Protein AF-A0A523T511-F1 (afdb_monomer)

Secondary structure (DSSP, 8-state):
-HHHHHHHHHHHHHHHHHTT------PPPTT--S-S-------SGGGG---HHHHHHHHHHHHHHHHHHHHHHHTTTT--SSHHHHHHHHHHHHHHHHHHHHHHGGGT--HHHHHHHHHHHHHHHHHHHHHHHHHHHHHTHHHHHHHTT-TTS-HHHHHHHHHHHHHHHS----HHHHHHHHHHHHHGGGHHHHHHHH-

Radius of gyration: 22.66 Å; Cα contacts (8 Å, |Δi|>4): 97; chains: 1; bounding box: 42×53×60 Å

Structure (mmCIF, N/CA/C/O backbone):
data_AF-A0A523T511-F1
#
_entry.id   AF-A0A523T511-F1
#
loop_
_atom_site.group_PDB
_atom_site.id
_atom_site.type_symbol
_atom_site.label_atom_id
_atom_site.label_alt_id
_atom_site.label_comp_id
_atom_site.label_asym_id
_atom_site.label_entity_id
_atom_site.label_seq_id
_atom_site.pdbx_PDB_ins_code
_atom_site.Cartn_x
_atom_site.Cartn_y
_atom_site.Cartn_z
_atom_site.occupancy
_atom_site.B_iso_or_equiv
_atom_site.auth_seq_id
_atom_site.auth_comp_id
_atom_site.auth_asym_id
_atom_site.auth_atom_id
_atom_site.pdbx_PDB_model_num
ATOM 1 N N . MET A 1 1 ? -19.941 5.745 -5.583 1.00 46.34 1 MET A N 1
ATOM 2 C CA . MET A 1 1 ? -18.571 5.492 -6.094 1.00 46.34 1 MET A CA 1
ATOM 3 C C . MET A 1 1 ? -17.868 6.738 -6.648 1.00 46.34 1 MET A C 1
ATOM 5 O O . MET A 1 1 ? -16.856 7.113 -6.078 1.00 46.34 1 MET A O 1
ATOM 9 N N . ARG A 1 2 ? -18.398 7.460 -7.655 1.00 35.03 2 ARG A N 1
ATOM 10 C CA . ARG A 1 2 ? -17.736 8.671 -8.217 1.00 35.03 2 ARG A CA 1
ATOM 11 C C . ARG A 1 2 ? -17.427 9.799 -7.210 1.00 35.03 2 ARG A C 1
ATOM 13 O O . ARG A 1 2 ? -16.463 10.526 -7.399 1.00 35.03 2 ARG A O 1
ATOM 20 N N . LYS A 1 3 ? -18.216 9.936 -6.137 1.00 39.84 3 LYS A N 1
ATOM 21 C CA . LYS A 1 3 ? -18.056 11.004 -5.130 1.00 39.84 3 LYS A CA 1
ATOM 22 C C . LYS A 1 3 ? -16.957 10.718 -4.089 1.00 39.84 3 LYS A C 1
ATOM 24 O O . LYS A 1 3 ? -16.260 11.638 -3.688 1.00 39.84 3 LYS A O 1
ATOM 29 N N . VAL A 1 4 ? -16.739 9.447 -3.735 1.00 46.84 4 VAL A N 1
ATOM 30 C CA . VAL A 1 4 ? -15.656 9.007 -2.825 1.00 46.84 4 VAL A CA 1
ATOM 31 C C . VAL A 1 4 ? -14.295 9.096 -3.523 1.00 46.84 4 VAL A C 1
ATOM 33 O O . VAL A 1 4 ? -13.325 9.566 -2.935 1.00 46.84 4 VAL A O 1
ATOM 36 N N . ALA A 1 5 ? -14.253 8.754 -4.816 1.00 46.50 5 ALA A N 1
ATOM 37 C CA . ALA A 1 5 ? -13.070 8.941 -5.653 1.00 46.50 5 ALA A CA 1
ATOM 38 C C . ALA A 1 5 ? -12.662 10.422 -5.756 1.00 46.50 5 ALA A C 1
ATOM 40 O O . ALA A 1 5 ? -11.480 10.734 -5.692 1.00 46.50 5 ALA A O 1
ATOM 41 N N . LEU A 1 6 ? -13.625 11.349 -5.839 1.00 38.66 6 LEU A N 1
ATOM 42 C CA . LEU A 1 6 ? -13.331 12.783 -5.932 1.00 38.66 6 LEU A CA 1
ATOM 43 C C . LEU A 1 6 ? -12.693 13.341 -4.649 1.00 38.66 6 LEU A C 1
ATOM 45 O O . LEU A 1 6 ? -11.789 14.165 -4.728 1.00 38.66 6 LEU A O 1
ATOM 49 N N . ILE A 1 7 ? -13.122 12.873 -3.473 1.00 51.41 7 ILE A N 1
ATOM 50 C CA . ILE A 1 7 ? -12.566 13.304 -2.179 1.00 51.41 7 ILE A CA 1
ATOM 51 C C . ILE A 1 7 ? -11.154 12.735 -1.971 1.00 51.41 7 ILE A C 1
ATOM 53 O O . ILE A 1 7 ? -10.272 13.456 -1.504 1.00 51.41 7 ILE A O 1
ATOM 57 N N . LEU A 1 8 ? -10.910 11.486 -2.382 1.00 50.28 8 LEU A N 1
ATOM 58 C CA . LEU A 1 8 ? -9.571 10.880 -2.369 1.00 50.28 8 LEU A CA 1
ATOM 59 C C . LEU A 1 8 ? -8.608 11.583 -3.339 1.00 50.28 8 LEU A C 1
ATOM 61 O O . LEU A 1 8 ? -7.460 11.835 -2.980 1.00 50.28 8 LEU A O 1
ATOM 65 N N . VAL A 1 9 ? -9.086 11.977 -4.522 1.00 51.28 9 VAL A N 1
ATOM 66 C CA . VAL A 1 9 ? -8.304 12.753 -5.500 1.00 51.28 9 VAL A CA 1
ATOM 67 C C . VAL A 1 9 ? -8.009 14.168 -4.986 1.00 51.28 9 VAL A C 1
ATOM 69 O O . VAL A 1 9 ? -6.885 14.644 -5.123 1.00 51.28 9 VAL A O 1
ATOM 72 N N . ILE A 1 10 ? -8.963 14.830 -4.323 1.00 51.19 10 ILE A N 1
ATOM 73 C CA . ILE A 1 10 ? -8.741 16.156 -3.718 1.00 51.19 10 ILE A CA 1
ATOM 74 C C . ILE A 1 10 ? -7.728 16.078 -2.562 1.00 51.19 10 ILE A C 1
ATOM 76 O O . ILE A 1 10 ? -6.865 16.948 -2.458 1.00 51.19 10 ILE A O 1
ATOM 80 N N . LEU A 1 11 ? -7.762 15.023 -1.739 1.00 50.75 11 LEU A N 1
ATOM 81 C CA . LEU A 1 11 ? -6.768 14.790 -0.680 1.00 50.75 11 LEU A CA 1
ATOM 82 C C . LEU A 1 11 ? -5.354 14.528 -1.229 1.00 50.75 11 LEU A C 1
ATOM 84 O O . LEU A 1 11 ? -4.383 14.934 -0.594 1.00 50.75 11 LEU A O 1
ATOM 88 N N . PHE A 1 12 ? -5.236 13.922 -2.414 1.00 53.38 12 PHE A N 1
ATOM 89 C CA . PHE A 1 12 ? -3.954 13.698 -3.095 1.00 53.38 12 PHE A CA 1
ATOM 90 C C . PHE A 1 12 ? -3.419 14.929 -3.847 1.00 53.38 12 PHE A C 1
ATOM 92 O O . PHE A 1 12 ? -2.207 15.076 -3.989 1.00 53.38 12 PHE A O 1
ATOM 99 N N . LEU A 1 13 ? -4.287 15.838 -4.308 1.00 45.31 13 LEU A N 1
ATOM 100 C CA . LEU A 1 13 ? -3.877 17.015 -5.089 1.00 45.31 13 LEU A CA 1
ATOM 101 C C . LEU A 1 13 ? -3.468 18.228 -4.235 1.00 45.31 13 LEU A C 1
ATOM 103 O O . LEU A 1 13 ? -2.663 19.042 -4.683 1.00 45.31 13 LEU A O 1
ATOM 107 N N . ILE A 1 14 ? -3.963 18.356 -3.000 1.00 51.06 14 ILE A N 1
ATOM 108 C CA . ILE A 1 14 ? -3.591 19.459 -2.092 1.00 51.06 14 ILE A CA 1
ATOM 109 C C . ILE A 1 14 ? -2.071 19.532 -1.800 1.00 51.06 14 ILE A C 1
ATOM 111 O O . ILE A 1 14 ? -1.538 20.645 -1.820 1.00 51.06 14 ILE A O 1
ATOM 115 N N . PRO A 1 15 ? -1.325 18.422 -1.602 1.00 50.69 15 PRO A N 1
ATOM 116 C CA . PRO A 1 15 ? 0.129 18.509 -1.455 1.00 50.69 15 PRO A CA 1
ATOM 117 C C . PRO A 1 15 ? 0.858 18.944 -2.738 1.00 50.69 15 PRO A C 1
ATOM 119 O O . PRO A 1 15 ? 1.886 19.607 -2.638 1.00 50.69 15 PRO A O 1
ATOM 122 N N . LEU A 1 16 ? 0.325 18.662 -3.933 1.00 45.88 16 LEU A N 1
ATOM 123 C CA . LEU A 1 16 ? 0.944 19.076 -5.203 1.00 45.88 16 LEU A CA 1
ATOM 124 C C . LEU A 1 16 ? 0.791 20.580 -5.479 1.00 45.88 16 LEU A C 1
ATOM 126 O O . LEU A 1 16 ? 1.690 21.195 -6.048 1.00 45.88 16 LEU A O 1
ATOM 130 N N . VAL A 1 17 ? -0.304 21.198 -5.025 1.00 47.28 17 VAL A N 1
ATOM 131 C CA . VAL A 1 17 ? -0.525 22.647 -5.195 1.00 47.28 17 VAL A CA 1
ATOM 132 C C . VAL A 1 17 ? 0.281 23.471 -4.178 1.00 47.28 17 VAL A C 1
ATOM 134 O O . VAL A 1 17 ? 0.700 24.585 -4.484 1.00 47.28 17 VAL A O 1
ATOM 137 N N . LEU A 1 18 ? 0.578 22.923 -2.992 1.00 47.06 18 LEU A N 1
ATOM 138 C CA . LEU A 1 18 ? 1.338 23.629 -1.948 1.00 47.06 18 LEU A CA 1
ATOM 139 C C . LEU A 1 18 ? 2.864 23.597 -2.139 1.00 47.06 18 LEU A C 1
ATOM 141 O O . LEU A 1 18 ? 3.554 24.449 -1.581 1.00 47.06 18 LEU A O 1
ATOM 145 N N . VAL A 1 19 ? 3.405 22.683 -2.952 1.00 46.12 19 VAL A N 1
ATOM 146 C CA . VAL A 1 19 ? 4.850 22.657 -3.261 1.00 46.12 19 VAL A CA 1
ATOM 147 C C . VAL A 1 19 ? 5.266 23.830 -4.163 1.00 46.12 19 VAL A C 1
ATOM 149 O O . VAL A 1 19 ? 6.420 24.251 -4.106 1.00 46.12 19 VAL A O 1
ATOM 152 N N . ASN A 1 20 ? 4.336 24.438 -4.912 1.00 37.88 20 ASN A N 1
ATOM 153 C CA . ASN A 1 20 ? 4.651 25.522 -5.852 1.00 37.88 20 ASN A CA 1
ATOM 154 C C . ASN A 1 20 ? 4.313 26.943 -5.354 1.00 37.88 20 ASN A C 1
ATOM 156 O O . ASN A 1 20 ? 4.457 27.912 -6.096 1.00 37.88 20 ASN A O 1
ATOM 160 N N . CYS A 1 21 ? 3.915 27.101 -4.087 1.00 43.53 21 CYS A N 1
ATOM 161 C CA . CYS A 1 21 ? 3.726 28.408 -3.448 1.00 43.53 21 CYS A CA 1
ATOM 162 C C . CYS A 1 21 ? 4.842 28.703 -2.434 1.00 43.53 21 CYS A C 1
ATOM 164 O O . CYS A 1 21 ? 4.584 28.972 -1.264 1.00 43.53 21 CYS A O 1
ATOM 166 N N . ARG A 1 22 ? 6.108 28.680 -2.869 1.00 43.38 22 ARG A N 1
ATOM 167 C CA . ARG A 1 22 ? 7.216 29.286 -2.109 1.00 43.38 22 ARG A CA 1
ATOM 168 C C . ARG A 1 22 ? 7.403 30.743 -2.535 1.00 43.38 22 ARG A C 1
ATOM 170 O O . ARG A 1 22 ? 8.323 31.092 -3.265 1.00 43.38 22 ARG A O 1
ATOM 177 N N . GLY A 1 23 ? 6.500 31.591 -2.050 1.00 37.47 23 GLY A N 1
ATOM 178 C CA . GLY A 1 23 ? 6.663 33.042 -2.001 1.00 37.47 23 GLY A CA 1
ATOM 179 C C . GLY A 1 23 ? 6.864 33.479 -0.550 1.00 37.47 23 GLY A C 1
ATOM 180 O O . GLY A 1 23 ? 6.025 33.192 0.292 1.00 37.47 23 GLY A O 1
ATOM 181 N N . LYS A 1 24 ? 8.011 34.114 -0.290 1.00 41.72 24 LYS A N 1
ATOM 182 C CA . LYS A 1 24 ? 8.501 34.725 0.961 1.00 41.72 24 LYS A CA 1
ATOM 183 C C . LYS A 1 24 ? 7.419 35.289 1.903 1.00 41.72 24 LYS A C 1
ATOM 185 O O . LYS A 1 24 ? 6.544 36.012 1.441 1.00 41.72 24 LYS A O 1
ATOM 190 N N . GLY A 1 25 ? 7.608 35.119 3.217 1.00 34.19 25 GLY A N 1
ATOM 191 C CA . GLY A 1 25 ? 7.010 36.012 4.218 1.00 34.19 25 GLY A CA 1
ATOM 192 C C . GLY A 1 25 ? 6.801 35.417 5.612 1.00 34.19 25 GLY A C 1
ATOM 193 O O . GLY A 1 25 ? 5.806 34.745 5.840 1.00 34.19 25 GLY A O 1
ATOM 194 N N . ASP A 1 26 ? 7.721 35.773 6.509 1.00 32.28 26 ASP A N 1
ATOM 195 C CA . ASP A 1 26 ? 7.600 35.941 7.964 1.00 32.28 26 ASP A CA 1
ATOM 196 C C . ASP A 1 26 ? 7.535 34.743 8.936 1.00 32.28 26 ASP A C 1
ATOM 198 O O . ASP A 1 26 ? 6.864 33.730 8.759 1.00 32.28 26 ASP A O 1
ATOM 202 N N . SER A 1 27 ? 8.332 34.928 9.993 1.00 34.69 27 SER A N 1
ATOM 203 C CA . SER A 1 27 ? 8.750 34.021 11.063 1.00 34.69 27 SER A CA 1
ATOM 204 C C . SER A 1 27 ? 7.610 33.368 11.864 1.00 34.69 27 SER A C 1
ATOM 206 O O . SER A 1 27 ? 6.527 33.942 11.988 1.00 34.69 27 SER A O 1
ATOM 208 N N . PRO A 1 28 ? 7.851 32.196 12.490 1.00 32.91 28 PRO A N 1
ATOM 209 C CA . PRO A 1 28 ? 6.808 31.449 13.174 1.00 32.91 28 PRO A CA 1
ATOM 210 C C . PRO A 1 28 ? 6.454 32.069 14.532 1.00 32.91 28 PRO A C 1
ATOM 212 O O . PRO A 1 28 ? 7.320 32.416 15.335 1.00 32.91 28 PRO A O 1
ATOM 215 N N . ILE A 1 29 ? 5.150 32.162 14.797 1.00 36.03 29 ILE A N 1
ATOM 216 C CA . ILE A 1 29 ? 4.580 32.468 16.112 1.00 36.03 29 ILE A CA 1
ATOM 217 C C . ILE A 1 29 ? 4.983 31.335 17.078 1.00 36.03 29 ILE A C 1
ATOM 219 O O . ILE A 1 29 ? 4.645 30.178 16.810 1.00 36.03 29 ILE A O 1
ATOM 223 N N . PRO A 1 30 ? 5.660 31.615 18.207 1.00 30.55 30 PRO A N 1
ATOM 224 C CA . PRO A 1 30 ? 6.019 30.579 19.163 1.00 30.55 30 PRO A CA 1
ATOM 225 C C . PRO A 1 30 ? 4.761 30.100 19.897 1.00 30.55 30 PRO A C 1
ATOM 227 O O . PRO A 1 30 ? 4.076 30.893 20.543 1.00 30.55 30 PRO A O 1
ATOM 230 N N . GLY A 1 31 ? 4.458 28.801 19.808 1.00 35.56 31 GLY A N 1
ATOM 231 C CA . GLY A 1 31 ? 3.435 28.155 20.644 1.00 35.56 31 GLY A CA 1
ATOM 232 C C . GLY A 1 31 ? 2.350 27.345 19.928 1.00 35.56 31 GLY A C 1
ATOM 233 O O . GLY A 1 31 ? 1.457 26.834 20.601 1.00 35.56 31 GLY A O 1
ATOM 234 N N . VAL A 1 32 ? 2.409 27.172 18.603 1.00 34.25 32 VAL A N 1
ATOM 235 C CA . VAL A 1 32 ? 1.467 26.307 17.860 1.00 34.25 32 VAL A CA 1
ATOM 236 C C . VAL A 1 32 ? 2.224 25.233 17.081 1.00 34.25 32 VAL A C 1
ATOM 238 O O . VAL A 1 32 ? 2.086 25.087 15.875 1.00 34.25 32 VAL A O 1
ATOM 241 N N . GLU A 1 33 ? 3.028 24.444 17.784 1.00 33.50 33 GLU A N 1
ATOM 242 C CA . GLU A 1 33 ? 3.596 23.213 17.237 1.00 33.50 33 GLU A CA 1
ATOM 243 C C . GLU A 1 33 ? 3.054 22.020 18.013 1.00 33.50 33 GLU A C 1
ATOM 245 O O . GLU A 1 33 ? 3.659 21.518 18.956 1.00 33.50 33 GLU A O 1
ATOM 250 N N . LYS A 1 34 ? 1.859 21.575 17.620 1.00 45.00 34 LYS A N 1
ATOM 251 C CA . LYS A 1 34 ? 1.578 20.145 17.465 1.00 45.00 34 LYS A CA 1
ATOM 252 C C . LYS A 1 34 ? 0.223 19.930 16.805 1.00 45.00 34 LYS A C 1
ATOM 254 O O . LYS A 1 34 ? -0.797 20.418 17.285 1.00 45.00 34 LYS A O 1
ATOM 259 N N . LYS A 1 35 ? 0.254 19.052 15.799 1.00 47.47 35 LYS A N 1
ATOM 260 C CA . LYS A 1 35 ? -0.868 18.361 15.149 1.00 47.47 35 LYS A CA 1
ATOM 261 C C . LYS A 1 35 ? -1.642 19.188 14.129 1.00 47.47 35 LYS A C 1
ATOM 263 O O . LYS A 1 35 ? -2.574 19.903 14.470 1.00 47.47 35 LYS A O 1
ATOM 268 N N . ILE A 1 36 ? -1.320 18.963 12.860 1.00 32.03 36 ILE A N 1
ATOM 269 C CA . ILE A 1 36 ? -2.137 18.213 11.887 1.00 32.03 36 ILE A CA 1
ATOM 270 C C . ILE A 1 36 ? -1.267 18.146 10.627 1.00 32.03 36 ILE A C 1
ATOM 272 O O . ILE A 1 36 ? -1.001 19.170 10.011 1.00 32.03 36 ILE A O 1
ATOM 276 N N . GLY A 1 37 ? -0.776 16.954 10.293 1.00 33.09 37 GLY A N 1
ATOM 277 C CA . GLY A 1 37 ? 0.176 16.757 9.196 1.00 33.09 37 GLY A CA 1
ATOM 278 C C . GLY A 1 37 ? 1.484 16.097 9.620 1.00 33.09 37 GLY A C 1
ATOM 279 O O . GLY A 1 37 ? 2.513 16.373 9.018 1.00 33.09 37 GLY A O 1
ATOM 280 N N . GLU A 1 38 ? 1.463 15.237 10.642 1.00 31.94 38 GLU A N 1
ATOM 281 C CA . GLU A 1 38 ? 2.516 14.229 10.759 1.00 31.94 38 GLU A CA 1
ATOM 282 C C . GLU A 1 38 ? 2.385 13.371 9.496 1.00 31.94 38 GLU A C 1
ATOM 284 O O . GLU A 1 38 ? 1.397 12.648 9.323 1.00 31.94 38 GLU A O 1
ATOM 289 N N . LYS A 1 39 ? 3.316 13.552 8.550 1.00 36.88 39 LYS A N 1
ATOM 290 C CA . LYS A 1 39 ? 3.578 12.536 7.534 1.00 36.88 39 LYS A CA 1
ATOM 291 C C . LYS A 1 39 ? 3.699 11.219 8.295 1.00 36.88 39 LYS A C 1
ATOM 293 O O . LYS A 1 39 ? 4.309 11.185 9.360 1.00 36.88 39 LYS A O 1
ATOM 298 N N . LEU A 1 40 ? 3.075 10.161 7.790 1.00 41.38 40 LEU A N 1
ATOM 299 C CA . LEU A 1 40 ? 3.451 8.822 8.220 1.00 41.38 40 LEU A CA 1
ATOM 300 C C . LEU A 1 40 ? 4.912 8.650 7.789 1.00 41.38 40 LEU A C 1
ATOM 302 O O . LEU A 1 40 ? 5.164 8.308 6.638 1.00 41.38 40 LEU A O 1
ATOM 306 N N . ASP A 1 41 ? 5.848 9.008 8.668 1.00 38.16 41 ASP A N 1
ATOM 307 C CA . ASP A 1 41 ? 7.256 8.671 8.510 1.00 38.16 41 ASP A CA 1
ATOM 308 C C . ASP A 1 41 ? 7.352 7.167 8.726 1.00 38.16 41 ASP A C 1
ATOM 310 O O . ASP A 1 41 ? 7.149 6.656 9.829 1.00 38.16 41 ASP A O 1
ATOM 314 N N . PHE A 1 42 ? 7.566 6.452 7.626 1.00 45.28 42 PHE A N 1
ATOM 315 C CA . PHE A 1 42 ? 8.065 5.087 7.648 1.00 45.28 42 PHE A CA 1
ATOM 316 C C . PHE A 1 42 ? 9.587 5.211 7.697 1.00 45.28 42 PHE A C 1
ATOM 318 O O . PHE A 1 42 ? 10.246 5.129 6.666 1.00 45.28 42 PHE A O 1
ATOM 325 N N . ASP A 1 43 ? 10.114 5.545 8.875 1.00 44.34 43 ASP A N 1
ATOM 326 C CA . ASP A 1 43 ? 11.538 5.869 9.046 1.00 44.34 43 ASP A CA 1
ATOM 327 C C . ASP A 1 43 ? 12.423 4.603 9.018 1.00 44.34 43 ASP A C 1
ATOM 329 O O . ASP A 1 43 ? 13.628 4.698 8.833 1.00 44.34 43 ASP A O 1
ATOM 333 N N . ASP A 1 44 ? 11.825 3.402 9.099 1.00 57.25 44 ASP A N 1
ATOM 334 C CA . ASP A 1 44 ? 12.539 2.125 9.033 1.00 57.25 44 ASP A CA 1
ATOM 335 C C . ASP A 1 44 ? 11.809 1.051 8.208 1.00 57.25 44 ASP A C 1
ATOM 337 O O . ASP A 1 44 ? 10.584 0.921 8.217 1.00 57.25 44 ASP A O 1
ATOM 341 N N . THR A 1 45 ? 12.587 0.208 7.524 1.00 60.16 45 THR A N 1
ATOM 342 C CA . THR A 1 45 ? 12.072 -0.941 6.750 1.00 60.16 45 THR A CA 1
ATOM 343 C C . THR A 1 45 ? 11.355 -1.984 7.622 1.00 60.16 45 THR A C 1
ATOM 345 O O . THR A 1 45 ? 10.437 -2.657 7.148 1.00 60.16 45 THR A O 1
ATOM 348 N N . ASP A 1 46 ? 11.675 -2.061 8.916 1.00 62.31 46 ASP A N 1
ATOM 349 C CA . ASP A 1 46 ? 10.965 -2.906 9.886 1.00 62.31 46 ASP A CA 1
ATOM 350 C C . ASP A 1 46 ? 9.482 -2.522 10.021 1.00 62.31 46 ASP A C 1
ATOM 352 O O . ASP A 1 46 ? 8.616 -3.393 10.182 1.00 62.31 46 ASP A O 1
ATOM 356 N N . ASP A 1 47 ? 9.155 -1.238 9.843 1.00 76.12 47 ASP A N 1
ATOM 357 C CA . ASP A 1 47 ? 7.776 -0.754 9.875 1.00 76.12 47 ASP A CA 1
ATOM 358 C C . ASP A 1 47 ? 6.967 -1.183 8.645 1.00 76.12 47 ASP A C 1
ATOM 360 O O . ASP A 1 47 ? 5.739 -1.095 8.670 1.00 76.12 47 ASP A O 1
ATOM 364 N N . LEU A 1 48 ? 7.591 -1.730 7.599 1.00 81.06 48 LEU A N 1
ATOM 365 C CA . LEU A 1 48 ? 6.895 -2.253 6.418 1.00 81.06 48 LEU A CA 1
ATOM 366 C C . LEU A 1 48 ? 6.482 -3.721 6.567 1.00 81.06 48 LEU A C 1
ATOM 368 O O . LEU A 1 48 ? 5.630 -4.200 5.813 1.00 81.06 48 LEU A O 1
ATOM 372 N N . VAL A 1 49 ? 7.036 -4.452 7.538 1.00 90.81 49 VAL A N 1
ATOM 373 C CA . VAL A 1 49 ? 6.766 -5.886 7.698 1.00 90.81 49 VAL A CA 1
ATOM 374 C C . VAL A 1 49 ? 5.354 -6.109 8.249 1.00 90.81 49 VAL A C 1
ATOM 376 O O . VAL A 1 49 ? 4.964 -5.546 9.275 1.00 90.81 49 VAL A O 1
ATOM 379 N N . LEU A 1 50 ? 4.585 -6.962 7.568 1.00 93.38 50 LEU A N 1
ATOM 380 C CA . LEU A 1 50 ? 3.275 -7.430 8.015 1.00 93.38 50 LEU A CA 1
ATOM 381 C C . LEU A 1 50 ? 3.397 -8.706 8.844 1.00 93.38 50 LEU A C 1
ATOM 383 O O . LEU A 1 50 ? 4.210 -9.591 8.569 1.00 93.38 50 LEU A O 1
ATOM 387 N N . THR A 1 51 ? 2.509 -8.840 9.826 1.00 94.50 51 THR A N 1
ATOM 388 C CA . THR A 1 51 ? 2.312 -10.100 10.556 1.00 94.50 51 THR A CA 1
ATOM 389 C C . THR A 1 51 ? 0.956 -10.721 10.225 1.00 94.50 51 THR A C 1
ATOM 391 O O . THR A 1 51 ? -0.012 -10.020 9.936 1.00 94.50 51 THR A O 1
ATOM 394 N N . GLU A 1 52 ? 0.830 -12.048 10.332 1.00 94.12 52 GLU A N 1
ATOM 395 C CA . GLU A 1 52 ? -0.470 -12.714 10.132 1.00 94.12 52 GLU A CA 1
ATOM 396 C C . GLU A 1 52 ? -1.543 -12.222 11.109 1.00 94.12 52 GLU A C 1
ATOM 398 O O . GLU A 1 52 ? -2.714 -12.094 10.751 1.00 94.12 52 GLU A O 1
ATOM 403 N N . LYS A 1 53 ? -1.152 -11.941 12.357 1.00 95.31 53 LYS A N 1
ATOM 404 C CA . LYS A 1 53 ? -2.064 -11.418 13.378 1.00 95.31 53 LYS A CA 1
ATOM 405 C C . LYS A 1 53 ? -2.600 -10.044 12.977 1.00 95.31 53 LYS A C 1
ATOM 407 O O . LYS A 1 53 ? -3.795 -9.805 13.128 1.00 95.31 53 LYS A O 1
ATOM 412 N N . GLU A 1 54 ? -1.729 -9.178 12.466 1.00 94.81 54 GLU A N 1
ATOM 413 C CA . GLU A 1 54 ? -2.089 -7.848 11.973 1.00 94.81 54 GLU A CA 1
ATOM 414 C C . GLU A 1 54 ? -3.061 -7.935 10.794 1.00 94.81 54 GLU A C 1
ATOM 416 O O . GLU A 1 54 ? -4.112 -7.302 10.841 1.00 94.81 54 GLU A O 1
ATOM 421 N N . VAL A 1 55 ? -2.792 -8.793 9.803 1.00 96.62 55 VAL A N 1
ATOM 422 C CA . VAL A 1 55 ? -3.683 -8.983 8.642 1.00 96.62 55 VAL A CA 1
ATOM 423 C C . VAL A 1 55 ? -5.057 -9.515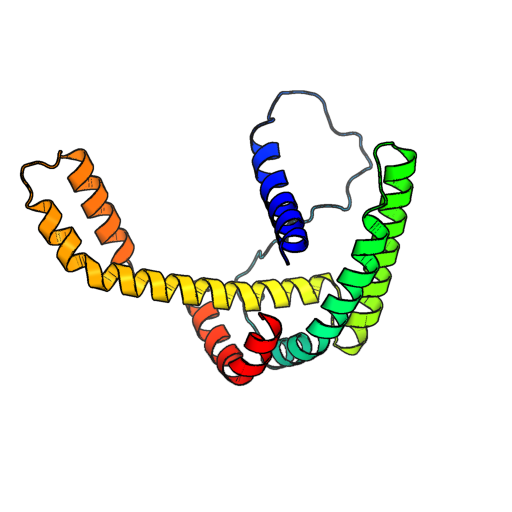 9.066 1.00 96.62 55 VAL A C 1
ATOM 425 O O . VAL A 1 55 ? -6.082 -8.956 8.675 1.00 96.62 55 VAL A O 1
ATOM 428 N N . LYS A 1 56 ? -5.117 -10.528 9.944 1.00 97.12 56 LYS A N 1
ATOM 429 C CA . LYS A 1 56 ? -6.397 -11.036 10.480 1.00 97.12 56 LYS A CA 1
ATOM 430 C C . LYS A 1 56 ? -7.172 -9.971 11.250 1.00 97.12 56 LYS A C 1
ATOM 432 O O . LYS A 1 56 ? -8.398 -9.906 11.145 1.00 97.12 56 LYS A O 1
ATOM 437 N N . ALA A 1 57 ? -6.483 -9.181 12.073 1.00 97.00 57 ALA A N 1
ATOM 438 C CA . ALA A 1 57 ? -7.110 -8.095 12.813 1.00 97.00 57 ALA A CA 1
ATOM 439 C C . ALA A 1 57 ? -7.645 -7.031 11.849 1.00 97.00 57 ALA A C 1
ATOM 441 O O . ALA A 1 57 ? -8.772 -6.570 12.024 1.00 97.00 57 ALA A O 1
ATOM 442 N N . PHE A 1 58 ? -6.867 -6.685 10.819 1.00 97.31 58 PHE A N 1
ATOM 443 C CA . PHE A 1 58 ? -7.234 -5.703 9.806 1.00 97.31 58 PHE A CA 1
ATOM 444 C C . PHE A 1 58 ? -8.497 -6.121 9.055 1.00 97.31 58 PHE A C 1
ATOM 446 O O . PHE A 1 58 ? -9.451 -5.349 9.016 1.00 97.31 58 PHE A O 1
ATOM 453 N N . ILE A 1 59 ? -8.552 -7.361 8.556 1.00 97.44 59 ILE A N 1
ATOM 454 C CA . ILE A 1 59 ? -9.717 -7.899 7.834 1.00 97.44 59 ILE A CA 1
ATOM 455 C C . ILE A 1 59 ? -10.996 -7.773 8.670 1.00 97.44 59 ILE A C 1
ATOM 457 O O . ILE A 1 59 ? -12.045 -7.384 8.166 1.00 97.44 59 ILE A O 1
ATOM 461 N N . LYS A 1 60 ? -10.911 -8.047 9.976 1.00 97.00 60 LYS A N 1
ATOM 462 C CA . LYS A 1 60 ? -12.055 -7.926 10.892 1.00 97.00 60 LYS A CA 1
ATOM 463 C C . LYS A 1 60 ? -12.418 -6.475 11.215 1.00 97.00 60 LYS A C 1
ATOM 465 O O . LYS A 1 60 ? -13.592 -6.174 11.414 1.00 97.00 60 LYS A O 1
ATOM 470 N N . ALA A 1 61 ? -11.423 -5.598 11.310 1.00 96.81 61 ALA A N 1
ATOM 471 C CA . ALA A 1 61 ? -11.608 -4.196 11.668 1.00 96.81 61 ALA A CA 1
ATOM 472 C C . ALA A 1 61 ? -12.095 -3.341 10.487 1.00 96.81 61 ALA A C 1
ATOM 474 O O . ALA A 1 61 ? -12.814 -2.363 10.698 1.00 96.81 61 ALA A O 1
ATOM 475 N N . PHE A 1 62 ? -11.722 -3.702 9.256 1.00 95.75 62 PHE A N 1
ATOM 476 C CA . PHE A 1 62 ? -11.949 -2.885 8.067 1.00 95.75 62 PHE A CA 1
ATOM 477 C C . PHE A 1 62 ? -13.428 -2.564 7.797 1.00 95.75 62 PHE A C 1
ATOM 479 O O . PHE A 1 62 ? -13.729 -1.387 7.595 1.00 95.75 62 PHE A O 1
ATOM 486 N N . PRO A 1 63 ? -14.379 -3.518 7.856 1.00 94.56 63 PRO A N 1
ATOM 487 C CA . PRO A 1 63 ? -15.790 -3.208 7.619 1.00 94.56 63 PRO A CA 1
ATOM 488 C C . PRO A 1 63 ? -16.345 -2.192 8.625 1.00 94.56 63 PRO A C 1
ATOM 490 O O . PRO A 1 63 ? -17.030 -1.243 8.247 1.00 94.56 63 PRO A O 1
ATOM 493 N N . VAL A 1 64 ? -15.979 -2.338 9.903 1.00 94.38 64 VAL A N 1
ATOM 494 C CA . VAL A 1 64 ? -16.402 -1.428 10.979 1.00 94.38 64 VAL A CA 1
ATOM 495 C C . VAL A 1 64 ? -15.778 -0.046 10.803 1.00 94.38 64 VAL A C 1
ATOM 497 O O . VAL A 1 64 ? -16.433 0.978 11.024 1.00 94.38 64 VAL A O 1
ATOM 500 N N . PHE A 1 65 ? -14.512 -0.005 10.390 1.00 93.12 65 PHE A N 1
ATOM 501 C CA . PHE A 1 65 ? -13.826 1.231 10.046 1.00 93.12 65 PHE A CA 1
ATOM 502 C C . PHE A 1 65 ? -14.517 1.957 8.886 1.00 93.12 65 PHE A C 1
ATOM 504 O O . PHE A 1 65 ? -14.863 3.130 9.043 1.00 93.12 65 PHE A O 1
ATOM 511 N N . LYS A 1 66 ? -14.769 1.259 7.769 1.00 90.75 66 LYS A N 1
ATOM 512 C CA . LYS A 1 66 ? -15.439 1.788 6.570 1.00 90.75 66 LYS A CA 1
ATOM 513 C C . LYS A 1 66 ? -16.799 2.387 6.922 1.00 90.75 66 LYS A C 1
ATOM 515 O O . LYS A 1 66 ? -17.018 3.572 6.687 1.00 90.75 66 LYS A O 1
ATOM 520 N N . GLU A 1 67 ? -17.650 1.619 7.601 1.00 91.69 67 GLU A N 1
ATOM 521 C CA . GLU A 1 67 ? -18.979 2.069 8.032 1.00 91.69 67 GLU A CA 1
ATOM 522 C C . GLU A 1 67 ? -18.902 3.304 8.950 1.00 91.69 67 GLU A C 1
ATOM 524 O O . GLU A 1 67 ? -19.706 4.234 8.851 1.00 91.69 67 GLU A O 1
ATOM 529 N N . THR A 1 68 ? -17.921 3.341 9.856 1.00 89.31 68 THR A N 1
ATOM 530 C CA . THR A 1 68 ? -17.753 4.468 10.785 1.00 89.31 68 THR A CA 1
ATOM 531 C C . THR A 1 68 ? -17.269 5.725 10.068 1.00 89.31 68 THR A C 1
ATOM 533 O O . THR A 1 68 ? -17.754 6.818 10.369 1.00 89.31 68 THR A O 1
ATOM 536 N N . ILE A 1 69 ? -16.333 5.592 9.127 1.00 84.25 69 ILE A N 1
ATOM 537 C CA . ILE A 1 69 ? -15.842 6.710 8.316 1.00 84.25 69 ILE A CA 1
ATOM 538 C C . ILE A 1 69 ? -16.943 7.250 7.412 1.00 84.25 69 ILE A C 1
ATOM 540 O O . ILE A 1 69 ? -17.100 8.464 7.361 1.00 84.25 69 ILE A O 1
ATOM 544 N N . GLU A 1 70 ? -17.733 6.396 6.760 1.00 85.38 70 GLU A N 1
ATOM 545 C CA . 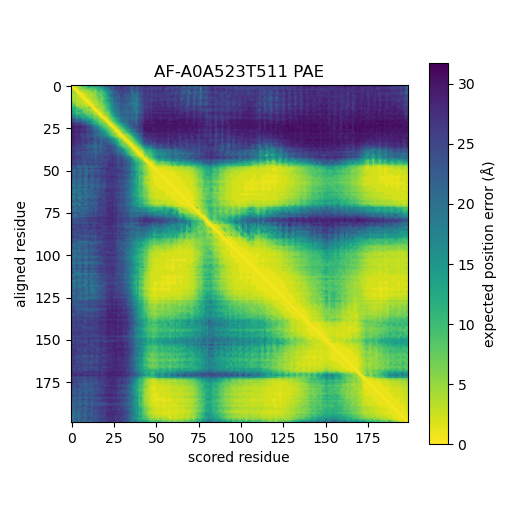GLU A 1 70 ? -18.862 6.825 5.924 1.00 85.38 70 GLU A CA 1
ATOM 546 C C . GLU A 1 70 ? -19.873 7.635 6.754 1.00 85.38 70 GLU A C 1
ATOM 548 O O . GLU A 1 70 ? -20.156 8.793 6.441 1.00 85.38 70 GLU A O 1
ATOM 553 N N . LYS A 1 71 ? -20.298 7.103 7.909 1.00 85.56 71 LYS A N 1
ATOM 554 C CA . LYS A 1 71 ? -21.242 7.786 8.815 1.00 85.56 71 LYS A CA 1
ATOM 555 C C . LYS A 1 71 ? -20.717 9.094 9.394 1.00 85.56 71 LYS A C 1
ATOM 557 O O . LYS A 1 71 ? -21.498 9.999 9.694 1.00 85.56 71 LYS A O 1
ATOM 562 N N . GLU A 1 72 ? -19.426 9.178 9.700 1.00 80.31 72 GLU A N 1
ATOM 563 C CA . GLU A 1 72 ? -18.846 10.399 10.262 1.00 80.31 72 GLU A CA 1
ATOM 564 C C . GLU A 1 72 ? -18.436 11.398 9.171 1.00 80.31 72 GLU A C 1
ATOM 566 O O . GLU A 1 72 ? -18.481 12.597 9.436 1.00 80.31 72 GLU A O 1
ATOM 571 N N . GLY A 1 73 ? -18.107 10.933 7.964 1.00 69.81 73 GLY A N 1
ATOM 572 C CA . GLY A 1 73 ? -17.796 11.742 6.786 1.00 69.81 73 GLY A CA 1
ATOM 573 C C . GLY A 1 73 ? -19.005 12.530 6.291 1.00 69.81 73 GLY A C 1
ATOM 574 O O . GLY A 1 73 ? -18.901 13.745 6.132 1.00 69.81 73 GLY A O 1
ATOM 575 N N . GLU A 1 74 ? -20.177 11.893 6.202 1.00 66.06 74 GLU A N 1
ATOM 576 C CA . GLU A 1 74 ? -21.450 12.574 5.898 1.00 66.06 74 GLU A CA 1
ATOM 577 C C . GLU A 1 74 ? -21.730 13.741 6.867 1.00 66.06 74 GLU A C 1
ATOM 579 O O . GLU A 1 74 ? -22.198 14.805 6.475 1.00 66.06 74 GLU A O 1
ATOM 584 N N . LYS A 1 75 ? -21.3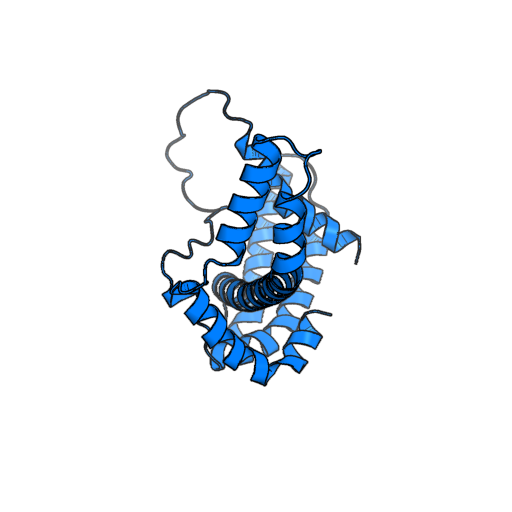59 13.606 8.149 1.00 64.69 75 LYS A N 1
ATOM 585 C CA . LYS A 1 75 ? -21.562 14.654 9.177 1.00 64.69 75 LYS A CA 1
ATOM 586 C C . LYS A 1 75 ? -20.577 15.827 9.075 1.00 64.69 75 LYS A C 1
ATOM 588 O O . LYS A 1 75 ? -20.746 16.839 9.784 1.00 64.69 75 LYS A O 1
ATOM 593 N N . LEU A 1 76 ? -19.516 15.666 8.283 1.00 60.75 76 LEU A N 1
ATOM 594 C CA . LEU A 1 76 ? -18.463 16.655 8.053 1.00 60.75 76 LEU A CA 1
ATOM 595 C C . LEU A 1 76 ? -18.667 17.444 6.750 1.00 60.75 76 LEU A C 1
ATOM 597 O O . LEU A 1 76 ? -18.117 18.541 6.655 1.00 60.75 76 LEU A O 1
ATOM 601 N N . GLU A 1 77 ? -19.490 16.966 5.807 1.00 57.47 77 GLU A N 1
ATOM 602 C CA . GLU A 1 77 ? -19.796 17.682 4.552 1.00 57.47 77 GLU A CA 1
ATOM 603 C C . GLU A 1 77 ? -20.453 19.062 4.788 1.00 57.47 77 GLU A C 1
ATOM 605 O O . GLU A 1 77 ? -20.271 19.985 3.998 1.00 57.47 77 GLU A O 1
ATOM 610 N N . ASP A 1 78 ? -21.099 19.271 5.938 1.00 58.16 78 ASP A N 1
ATOM 611 C CA . ASP A 1 78 ? -21.746 20.539 6.324 1.00 58.16 78 ASP A CA 1
ATOM 612 C C . ASP A 1 78 ? -20.787 21.676 6.764 1.00 58.16 78 ASP A C 1
ATOM 614 O O . ASP A 1 78 ? -21.219 22.707 7.304 1.00 58.16 78 ASP A O 1
ATOM 618 N N . ILE A 1 79 ? -19.466 21.526 6.617 1.00 57.47 79 ILE A N 1
ATOM 619 C CA . ILE A 1 79 ? -18.487 22.497 7.140 1.00 57.47 79 ILE A CA 1
ATOM 620 C C . ILE A 1 79 ? -18.079 23.509 6.050 1.00 57.47 79 ILE A C 1
ATOM 622 O O . ILE A 1 79 ? -17.174 23.282 5.257 1.00 57.47 79 ILE A O 1
ATOM 626 N N . GLY A 1 80 ? -18.743 24.673 6.042 1.00 53.44 80 GLY A N 1
ATOM 627 C CA . GLY A 1 80 ? -18.439 25.814 5.156 1.00 53.44 80 GLY A CA 1
ATOM 628 C C . GLY A 1 80 ? -17.369 26.803 5.669 1.00 53.44 80 GLY A C 1
ATOM 629 O O . GLY A 1 80 ? -16.914 26.718 6.809 1.00 53.44 80 GLY A O 1
ATOM 630 N N . LYS A 1 81 ? -17.011 27.795 4.833 1.00 45.03 81 LYS A N 1
ATOM 631 C CA . LYS A 1 81 ? -15.937 28.793 5.065 1.00 45.03 81 LYS A CA 1
ATOM 632 C C . LYS A 1 81 ? -16.213 29.731 6.265 1.00 45.03 81 LYS A C 1
ATOM 634 O O . LYS A 1 81 ? -17.301 30.298 6.365 1.00 45.03 81 LYS A O 1
ATOM 639 N N . GLY A 1 82 ? -15.221 29.909 7.152 1.00 52.78 82 GLY A N 1
ATOM 640 C CA . GLY A 1 82 ? -15.195 30.892 8.258 1.00 52.78 82 GLY A CA 1
ATOM 641 C C . GLY A 1 82 ? -14.525 30.377 9.550 1.00 52.78 82 GLY A C 1
ATOM 642 O O . GLY A 1 82 ? -14.688 29.212 9.894 1.00 52.78 82 GLY A O 1
ATOM 643 N N . LEU A 1 83 ? -13.824 31.236 10.308 1.00 51.72 83 LEU A N 1
ATOM 644 C CA . LEU A 1 83 ? -12.983 30.859 11.472 1.00 51.72 83 LEU A CA 1
ATOM 645 C C . LEU A 1 83 ? -13.736 30.062 12.564 1.00 51.72 83 LEU A C 1
ATOM 647 O O . LEU A 1 83 ? -13.258 29.039 13.057 1.00 51.72 83 LEU A O 1
ATOM 651 N N . PHE A 1 84 ? -14.966 30.473 12.895 1.00 59.88 84 PHE A N 1
ATOM 652 C CA . PHE A 1 84 ? -15.837 29.752 13.837 1.00 59.88 84 PHE A CA 1
ATOM 653 C C . PHE A 1 84 ? -16.310 28.391 13.301 1.00 59.88 84 PHE A C 1
ATOM 655 O O . PHE A 1 84 ? -16.483 27.442 14.073 1.00 59.88 84 PHE A O 1
ATOM 662 N N . LYS A 1 85 ? -16.512 28.272 11.982 1.00 62.75 85 LYS A N 1
ATOM 663 C CA . LYS A 1 85 ? -16.849 26.998 11.332 1.00 62.75 85 LYS A CA 1
ATOM 664 C C . LYS A 1 85 ? -15.629 26.079 11.267 1.00 62.75 85 LYS A C 1
ATOM 666 O O . LYS A 1 85 ? -15.791 24.890 11.524 1.00 62.75 85 LYS A O 1
ATOM 671 N N . THR A 1 86 ? -14.422 26.621 11.091 1.00 62.16 86 THR A N 1
ATOM 672 C CA . THR A 1 86 ? -13.151 25.887 11.207 1.00 62.16 86 THR A CA 1
ATOM 673 C C . THR A 1 86 ? -12.952 25.324 12.617 1.00 62.16 86 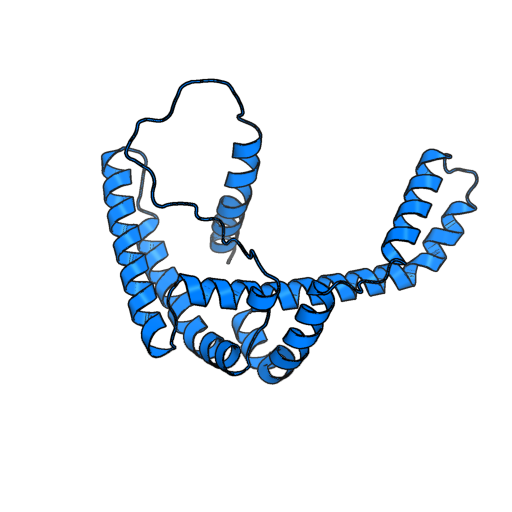THR A C 1
ATOM 675 O O . THR A 1 86 ? -12.663 24.138 12.765 1.00 62.16 86 THR A O 1
ATOM 678 N N . MET A 1 87 ? -13.210 26.107 13.675 1.00 61.94 87 MET A N 1
ATOM 679 C CA . MET A 1 87 ? -13.150 25.603 15.060 1.00 61.94 87 MET A CA 1
ATOM 680 C C . MET A 1 87 ? -14.200 24.517 15.352 1.00 61.94 87 MET A C 1
ATOM 682 O O . MET A 1 87 ? -13.889 23.501 15.985 1.00 61.94 87 MET A O 1
ATOM 686 N N . LYS A 1 88 ? -15.450 24.693 14.894 1.00 65.31 88 LYS A N 1
ATOM 687 C CA . LYS A 1 88 ? -16.486 23.647 15.008 1.00 65.31 88 LYS A CA 1
ATOM 688 C C . LYS A 1 88 ? -16.110 22.397 14.209 1.00 65.31 88 LYS A C 1
ATOM 690 O O . LYS A 1 88 ? -16.324 21.291 14.706 1.00 65.31 88 LYS A O 1
ATOM 695 N N . GLY A 1 89 ? -15.517 22.568 13.030 1.00 68.94 89 GLY A N 1
ATOM 696 C CA . GLY A 1 89 ? -14.993 21.493 12.197 1.00 68.94 89 GLY A CA 1
ATOM 697 C C . GLY A 1 89 ? -13.885 20.709 12.892 1.00 68.94 89 GLY A C 1
ATOM 698 O O . GLY A 1 89 ? -13.989 19.491 12.996 1.00 68.94 89 GLY A O 1
ATOM 699 N N . GLY A 1 90 ? -12.909 21.390 13.501 1.00 69.81 90 GLY A N 1
ATOM 700 C CA . GLY A 1 90 ? -11.844 20.749 14.280 1.00 69.81 90 GLY A CA 1
ATOM 701 C C . GLY A 1 90 ? -12.371 19.951 15.479 1.00 69.81 90 GLY A C 1
ATOM 702 O O . GLY A 1 90 ? -11.961 18.813 15.708 1.00 69.81 90 GLY A O 1
ATOM 703 N N . ARG A 1 91 ? -13.359 20.484 16.216 1.00 74.56 91 ARG A N 1
ATOM 704 C CA . ARG A 1 91 ? -14.018 19.735 17.306 1.00 74.56 91 ARG A CA 1
ATOM 705 C C . ARG A 1 91 ? -14.808 18.527 16.797 1.00 74.56 91 ARG A C 1
ATOM 707 O O . ARG A 1 91 ? -14.803 17.493 17.466 1.00 74.56 91 ARG A O 1
ATOM 714 N N . LYS A 1 92 ? -15.500 18.646 15.657 1.00 76.25 92 LYS A N 1
ATOM 715 C CA . LYS A 1 92 ? -16.191 17.514 15.019 1.00 76.25 92 LYS A CA 1
ATOM 716 C C . LYS A 1 92 ? -15.182 16.447 14.585 1.00 76.25 92 LYS A C 1
ATOM 718 O O . LYS A 1 92 ? -15.353 15.303 14.981 1.00 76.25 92 LYS A O 1
ATOM 723 N N . ALA A 1 93 ? -14.090 16.829 13.924 1.00 73.38 93 ALA A N 1
ATOM 724 C CA . ALA A 1 93 ? -13.021 15.920 13.514 1.00 73.38 93 ALA A CA 1
ATOM 725 C C . ALA A 1 93 ? -12.401 15.171 14.707 1.00 73.38 93 ALA A C 1
ATOM 727 O O . ALA A 1 93 ? -12.277 13.950 14.672 1.00 73.38 93 ALA A O 1
ATOM 728 N N . LEU A 1 94 ? -12.111 15.864 15.815 1.00 80.81 94 LEU A N 1
ATOM 729 C CA . LEU A 1 94 ? -11.634 15.226 17.049 1.00 80.81 94 LEU A CA 1
ATOM 730 C C . LEU A 1 94 ? -12.644 14.223 17.625 1.00 80.81 94 LEU A C 1
ATOM 732 O O . LEU A 1 94 ? -12.254 13.164 18.120 1.00 80.81 94 LEU A O 1
ATOM 736 N N . LYS A 1 95 ? -13.946 14.535 17.578 1.00 84.12 95 LYS A N 1
ATOM 737 C CA . LYS A 1 95 ? -14.999 13.597 17.999 1.00 84.12 95 LYS A CA 1
ATOM 738 C C . LYS A 1 95 ? -15.060 12.382 17.073 1.00 84.12 95 LYS A C 1
ATOM 740 O O . LYS A 1 95 ? -15.163 11.268 17.584 1.00 84.12 95 LYS A O 1
ATOM 745 N N . SER A 1 96 ? -14.953 12.579 15.762 1.00 82.62 96 SER A N 1
ATOM 746 C CA . SER A 1 96 ? -14.904 11.498 14.773 1.00 82.62 96 SER A CA 1
ATOM 747 C C . SER A 1 96 ? -13.691 10.597 15.011 1.00 82.62 96 SER A C 1
ATOM 749 O O . SER A 1 96 ? -13.865 9.393 15.170 1.00 82.62 96 SER A O 1
ATOM 751 N N . MET A 1 97 ? -12.489 11.159 15.194 1.00 84.06 97 MET A N 1
ATOM 752 C CA . MET A 1 97 ? -11.283 10.386 15.534 1.00 84.06 97 MET A CA 1
ATOM 753 C C . MET A 1 97 ? -11.455 9.572 16.821 1.00 84.06 97 MET A C 1
ATOM 755 O O . MET A 1 97 ? -11.086 8.401 16.870 1.00 84.06 97 MET A O 1
ATOM 759 N N . LYS A 1 98 ? -12.052 10.157 17.871 1.00 90.75 98 LYS A N 1
ATOM 760 C CA . LYS A 1 98 ? -12.338 9.425 19.117 1.00 90.75 98 LYS A CA 1
ATOM 761 C C . LYS A 1 98 ? -13.303 8.259 18.896 1.00 90.75 98 LYS A C 1
ATOM 763 O O . LYS A 1 98 ? -13.106 7.204 19.494 1.00 90.75 98 LYS A O 1
ATOM 768 N N . LYS A 1 99 ? -14.328 8.427 18.055 1.00 90.81 99 LYS A N 1
ATOM 769 C CA . LYS A 1 99 ? -15.262 7.345 17.704 1.00 90.81 99 LYS A CA 1
ATOM 770 C C . LYS A 1 99 ? -14.575 6.246 16.901 1.00 90.81 99 LYS A C 1
ATOM 772 O O . LYS A 1 99 ? -14.730 5.085 17.259 1.00 90.81 99 LYS A O 1
ATOM 777 N N . ILE A 1 100 ? -13.781 6.613 15.898 1.00 89.56 100 ILE A N 1
ATOM 778 C CA . ILE A 1 100 ? -13.009 5.670 15.081 1.00 89.56 100 ILE A CA 1
ATOM 779 C C . ILE A 1 100 ? -12.061 4.854 15.971 1.00 89.56 100 ILE A C 1
ATOM 781 O O . ILE A 1 100 ? -12.111 3.630 15.974 1.00 89.56 100 ILE A O 1
ATOM 785 N N . ASN A 1 101 ? -11.289 5.514 16.840 1.00 92.81 101 ASN A N 1
ATOM 786 C CA . ASN A 1 101 ? -10.441 4.823 17.816 1.00 92.81 101 ASN A CA 1
ATOM 787 C C . ASN A 1 101 ? -11.241 3.892 18.738 1.00 92.81 101 ASN A C 1
ATOM 789 O O . ASN A 1 101 ? -10.784 2.799 19.060 1.00 92.81 101 ASN A O 1
ATOM 793 N N . LYS A 1 102 ? -12.442 4.301 19.167 1.00 95.69 102 LYS A N 1
ATOM 794 C CA . LYS A 1 102 ? -13.296 3.474 20.027 1.00 95.69 102 LYS A CA 1
ATOM 795 C C . LYS A 1 102 ? -13.747 2.191 19.325 1.00 95.69 102 LYS A C 1
ATOM 797 O O . LYS A 1 102 ? -13.751 1.150 19.975 1.00 95.69 102 LYS A O 1
ATOM 802 N N . VAL A 1 103 ? -14.124 2.260 18.047 1.00 95.12 103 VAL A N 1
ATOM 803 C CA . VAL A 1 103 ? -14.580 1.078 17.292 1.00 95.12 103 VAL A CA 1
ATOM 804 C C . VAL A 1 103 ? -13.429 0.184 16.834 1.00 95.12 103 VAL A C 1
ATOM 806 O O . VAL A 1 103 ? -13.624 -1.014 16.681 1.00 95.12 103 VAL A O 1
ATOM 809 N N . LEU A 1 104 ? -12.227 0.742 16.673 1.00 95.75 104 LEU A N 1
ATOM 810 C CA . LEU A 1 104 ? -11.016 0.002 16.312 1.00 95.75 104 LEU A CA 1
ATOM 811 C C . LEU A 1 104 ? -10.366 -0.713 17.509 1.00 95.75 104 LEU A C 1
ATOM 813 O O . LEU A 1 104 ? -9.763 -1.775 17.344 1.00 95.75 104 LEU A O 1
ATOM 817 N N . LYS A 1 105 ? -10.532 -0.179 18.727 1.00 96.19 105 LYS A N 1
ATOM 818 C CA . LYS A 1 105 ? -9.913 -0.712 19.951 1.00 96.19 105 LYS A CA 1
ATOM 819 C C . LYS A 1 105 ? -10.157 -2.215 20.195 1.00 96.19 105 LYS A C 1
ATOM 821 O O . LYS A 1 105 ? -9.190 -2.885 20.554 1.00 96.19 105 LYS A O 1
ATOM 826 N N . PRO A 1 106 ? -11.369 -2.783 20.005 1.00 97.44 106 PRO A N 1
ATOM 827 C CA . PRO A 1 106 ? -11.609 -4.222 20.178 1.00 97.44 106 PRO A CA 1
ATOM 828 C C . PRO A 1 106 ? -10.762 -5.113 19.261 1.00 97.44 106 PRO A C 1
ATOM 830 O O . PRO A 1 106 ? -10.519 -6.271 19.586 1.00 97.44 106 PRO A O 1
ATOM 833 N N . TYR A 1 107 ? -10.286 -4.568 18.142 1.00 95.88 107 TYR A N 1
ATOM 834 C CA . TYR A 1 107 ? -9.436 -5.259 17.175 1.00 95.88 107 TYR A CA 1
ATOM 835 C C . TYR A 1 107 ? -7.940 -5.028 17.428 1.00 95.88 107 TYR A C 1
ATOM 837 O O . TYR A 1 107 ? -7.108 -5.514 16.669 1.00 95.88 107 TYR A O 1
ATOM 845 N N . GLY A 1 108 ? -7.585 -4.303 18.494 1.00 94.19 108 GLY A N 1
ATOM 846 C CA . GLY A 1 108 ? -6.200 -3.967 18.825 1.00 94.19 108 GLY A CA 1
ATOM 847 C C . GLY A 1 108 ? -5.646 -2.765 18.059 1.00 94.19 108 GLY A C 1
ATOM 848 O O . GLY A 1 108 ? -4.436 -2.562 18.061 1.00 94.19 108 GLY A O 1
ATOM 849 N N . PHE A 1 109 ? -6.507 -1.959 17.430 1.00 94.62 109 PHE A N 1
ATOM 850 C CA . PHE A 1 109 ? -6.087 -0.816 16.627 1.00 94.62 109 PHE A CA 1
ATOM 851 C C . PHE A 1 109 ? -6.403 0.536 17.270 1.00 94.62 109 PHE A C 1
ATOM 853 O O . PHE A 1 109 ? -7.439 0.735 17.911 1.00 94.62 109 PHE A O 1
ATOM 860 N N . THR A 1 110 ? -5.520 1.497 17.012 1.00 93.94 110 THR A N 1
ATOM 861 C CA . THR A 1 110 ? -5.865 2.916 16.914 1.00 93.94 110 THR A CA 1
ATOM 862 C C . THR A 1 110 ? -6.034 3.262 15.434 1.00 93.94 110 THR A C 1
ATOM 864 O O . THR A 1 110 ? -5.661 2.487 14.560 1.00 93.94 110 THR A O 1
ATOM 867 N N . MET A 1 111 ? -6.576 4.438 15.131 1.00 89.38 111 MET A N 1
ATOM 868 C CA . MET A 1 111 ? -6.639 4.966 13.770 1.00 89.38 111 MET A CA 1
ATOM 869 C C . MET A 1 111 ? -5.252 4.982 13.124 1.00 89.38 111 MET A C 1
ATOM 871 O O . MET A 1 111 ? -5.102 4.586 11.979 1.00 89.38 111 MET A O 1
ATOM 875 N N . GLU A 1 112 ? -4.231 5.399 13.870 1.00 89.75 112 GLU A N 1
ATOM 876 C CA . GLU A 1 112 ? -2.861 5.456 13.366 1.00 89.75 112 GLU A CA 1
ATOM 877 C C . GLU A 1 112 ? -2.331 4.062 13.013 1.00 89.75 112 GLU A C 1
ATOM 879 O O . GLU A 1 112 ? -1.880 3.846 11.890 1.00 89.75 112 GLU A O 1
ATOM 884 N N . THR A 1 113 ? -2.434 3.095 13.932 1.00 93.25 113 THR A N 1
ATOM 885 C CA . THR A 1 113 ? -1.920 1.743 13.677 1.00 93.25 113 THR A CA 1
ATOM 886 C C . THR A 1 113 ? -2.733 1.018 12.610 1.00 93.25 113 THR A C 1
ATOM 888 O O . THR A 1 113 ? -2.157 0.303 11.798 1.00 93.25 113 THR A O 1
ATOM 891 N N . PHE A 1 114 ? -4.043 1.268 12.535 1.00 94.44 114 PHE A N 1
ATOM 892 C CA . PHE A 1 114 ? -4.886 0.765 11.454 1.00 94.44 114 PHE A CA 1
ATOM 893 C C . PHE A 1 114 ? -4.459 1.319 10.092 1.00 94.44 114 PHE A C 1
ATOM 895 O O . PHE A 1 114 ? -4.347 0.557 9.135 1.00 94.44 114 PHE A O 1
ATOM 902 N N . MET A 1 115 ? -4.187 2.625 9.996 1.00 91.88 115 MET A N 1
ATOM 903 C CA . MET A 1 115 ? -3.732 3.240 8.745 1.00 91.88 115 MET A CA 1
ATOM 904 C C . MET A 1 115 ? -2.328 2.782 8.347 1.00 91.88 115 MET A C 1
ATOM 906 O O . MET A 1 115 ? -2.061 2.646 7.156 1.00 91.88 115 MET A O 1
ATOM 910 N N . LYS A 1 116 ? -1.452 2.482 9.314 1.00 92.38 116 LYS A N 1
ATOM 911 C CA . LYS A 1 116 ? -0.165 1.824 9.043 1.00 92.38 116 LYS A CA 1
ATOM 912 C C . LYS A 1 116 ? -0.388 0.438 8.431 1.00 92.38 116 LYS A C 1
ATOM 914 O O . LYS A 1 116 ? 0.138 0.172 7.357 1.00 92.38 116 LYS A O 1
ATOM 919 N N . SER A 1 117 ? -1.231 -0.406 9.031 1.00 93.88 117 SER A N 1
ATOM 920 C CA . SER A 1 117 ? -1.568 -1.723 8.462 1.00 93.88 117 SER A CA 1
ATOM 921 C C . SER A 1 117 ? -2.222 -1.615 7.083 1.00 93.88 117 SER A C 1
ATOM 923 O O . SER A 1 117 ? -1.856 -2.359 6.175 1.00 93.88 117 SER A O 1
ATOM 925 N N . TYR A 1 118 ? -3.135 -0.655 6.899 1.00 93.12 118 TYR A N 1
ATOM 926 C CA . TYR A 1 118 ? -3.719 -0.326 5.599 1.00 93.12 118 TYR A CA 1
ATOM 927 C C . TYR A 1 118 ? -2.610 -0.027 4.581 1.00 93.12 118 TYR A C 1
ATOM 929 O O . TYR A 1 118 ? -2.527 -0.684 3.547 1.00 93.12 118 TYR A O 1
ATOM 937 N N . ALA A 1 119 ? -1.711 0.911 4.887 1.00 90.81 119 ALA A N 1
ATOM 938 C CA . ALA A 1 119 ? -0.631 1.301 3.986 1.00 90.81 119 ALA A CA 1
ATOM 939 C C . ALA A 1 119 ? 0.278 0.120 3.613 1.00 90.81 119 ALA A C 1
ATOM 941 O O . ALA A 1 119 ? 0.586 -0.045 2.438 1.00 90.81 119 ALA A O 1
ATOM 942 N N . LYS A 1 120 ? 0.637 -0.749 4.566 1.00 93.62 120 LYS A N 1
ATOM 943 C CA . LYS A 1 120 ? 1.443 -1.949 4.281 1.00 93.62 120 LYS A CA 1
ATOM 944 C C . LYS A 1 120 ? 0.726 -2.932 3.350 1.00 93.62 120 LYS A C 1
ATOM 946 O O . LYS A 1 120 ? 1.337 -3.447 2.413 1.00 93.62 120 LYS A O 1
ATOM 951 N N . ILE A 1 121 ? -0.560 -3.202 3.598 1.00 93.81 121 ILE A N 1
ATOM 952 C CA . ILE A 1 121 ? -1.364 -4.141 2.796 1.00 93.81 121 ILE A CA 1
ATOM 953 C C . ILE A 1 121 ? -1.506 -3.618 1.365 1.00 93.81 121 ILE A C 1
ATOM 955 O O . ILE A 1 121 ? -1.145 -4.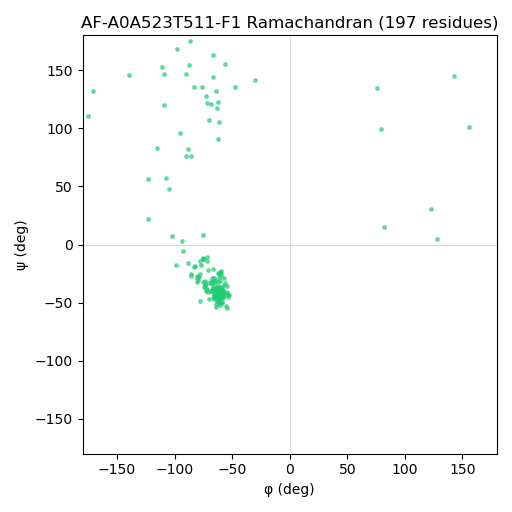309 0.413 1.00 93.81 121 ILE A O 1
ATOM 959 N N . PHE A 1 122 ? -1.969 -2.377 1.210 1.00 90.62 122 PHE A N 1
ATOM 960 C CA . PHE A 1 122 ? -2.177 -1.773 -0.107 1.00 90.62 122 PHE A CA 1
ATOM 961 C C . PHE A 1 122 ? -0.861 -1.453 -0.823 1.00 90.62 122 PHE A C 1
ATOM 963 O O . PHE A 1 122 ? -0.791 -1.597 -2.039 1.00 90.62 122 PHE A O 1
ATOM 970 N N . GLY A 1 123 ? 0.195 -1.096 -0.090 1.00 90.38 123 GLY A N 1
ATOM 971 C CA . GLY A 1 123 ? 1.545 -0.939 -0.630 1.00 90.38 123 GLY A CA 1
ATOM 972 C C . GLY A 1 123 ? 2.088 -2.251 -1.192 1.00 90.38 123 GLY A C 1
ATOM 973 O O . GLY A 1 123 ? 2.606 -2.269 -2.303 1.00 90.38 123 GLY A O 1
ATOM 974 N N . THR A 1 124 ? 1.863 -3.371 -0.496 1.00 92.06 124 THR A N 1
ATOM 975 C CA . THR A 1 124 ? 2.242 -4.704 -0.994 1.00 92.06 124 THR A CA 1
ATOM 976 C C . THR A 1 124 ? 1.484 -5.064 -2.277 1.00 92.06 124 THR A C 1
ATOM 978 O O . THR A 1 124 ? 2.103 -5.515 -3.239 1.00 92.06 124 THR A O 1
ATOM 981 N N . PHE A 1 125 ? 0.169 -4.821 -2.342 1.00 89.62 125 PHE A N 1
ATOM 982 C CA . PHE A 1 125 ? -0.595 -5.019 -3.584 1.00 89.62 125 PHE A CA 1
ATOM 983 C C . PHE A 1 125 ? -0.124 -4.095 -4.716 1.00 89.62 125 PHE A C 1
ATOM 985 O O . PHE A 1 125 ? 0.031 -4.545 -5.851 1.00 89.62 125 PHE A O 1
ATOM 992 N N . GLY A 1 126 ? 0.150 -2.823 -4.413 1.00 87.38 126 GLY A N 1
ATOM 993 C CA . GLY A 1 126 ? 0.694 -1.856 -5.367 1.00 87.38 126 GLY A CA 1
ATOM 994 C C . GLY A 1 126 ? 2.037 -2.298 -5.943 1.00 87.38 126 GLY A C 1
ATOM 995 O O . GLY A 1 126 ? 2.223 -2.275 -7.159 1.00 87.38 126 GLY A O 1
ATOM 996 N N . TYR A 1 127 ? 2.937 -2.782 -5.086 1.00 87.56 127 TYR A N 1
ATOM 997 C CA . TYR A 1 127 ? 4.227 -3.327 -5.498 1.00 87.56 127 TYR A CA 1
ATOM 998 C C . TYR A 1 127 ? 4.070 -4.541 -6.424 1.00 87.56 127 TYR A C 1
ATOM 1000 O O . TYR A 1 127 ? 4.744 -4.626 -7.450 1.00 87.56 127 TYR A O 1
ATOM 1008 N N . MET A 1 128 ? 3.142 -5.454 -6.119 1.00 82.88 128 MET A N 1
ATOM 1009 C CA . MET A 1 128 ? 2.866 -6.619 -6.969 1.00 82.88 128 MET A CA 1
ATOM 1010 C C . MET A 1 128 ? 2.348 -6.224 -8.353 1.00 82.88 128 MET A C 1
ATOM 1012 O O . MET A 1 128 ? 2.867 -6.721 -9.352 1.00 82.88 128 MET A O 1
ATOM 1016 N N . MET A 1 129 ? 1.393 -5.292 -8.427 1.00 85.19 129 MET A N 1
ATOM 1017 C CA . MET A 1 129 ? 0.922 -4.760 -9.712 1.00 85.19 129 MET A CA 1
ATOM 1018 C C . MET A 1 129 ? 2.065 -4.101 -10.499 1.00 85.19 129 MET A C 1
ATOM 1020 O O . MET A 1 129 ? 2.166 -4.283 -11.711 1.00 85.19 129 MET A O 1
ATOM 1024 N N . GLY A 1 130 ? 2.961 -3.385 -9.812 1.00 86.25 130 GLY A N 1
ATOM 1025 C CA . GLY A 1 130 ? 4.170 -2.820 -10.413 1.00 86.25 130 GLY A CA 1
ATOM 1026 C C . GLY A 1 130 ? 5.115 -3.888 -10.972 1.00 86.25 130 GLY A C 1
ATOM 1027 O O . GLY A 1 130 ? 5.603 -3.745 -12.092 1.00 86.25 130 GLY A O 1
ATOM 1028 N N . MET A 1 131 ? 5.332 -4.989 -10.245 1.00 82.69 131 MET A N 1
ATOM 1029 C CA . MET A 1 131 ? 6.138 -6.114 -10.733 1.00 82.69 131 MET A CA 1
ATOM 1030 C C . MET A 1 131 ? 5.503 -6.814 -11.938 1.00 82.69 131 MET A C 1
ATOM 1032 O O . MET A 1 131 ? 6.214 -7.164 -12.879 1.00 82.69 131 MET A O 1
ATOM 1036 N N . GLU A 1 132 ? 4.185 -7.017 -11.941 1.00 83.19 132 GLU A N 1
ATOM 1037 C CA . GLU A 1 132 ? 3.476 -7.589 -13.092 1.00 83.19 132 GLU A CA 1
ATOM 1038 C C . GLU A 1 132 ? 3.577 -6.675 -14.319 1.00 83.19 132 GLU A C 1
ATOM 1040 O O . GLU A 1 132 ? 3.889 -7.148 -15.414 1.00 83.19 132 GLU A O 1
ATOM 1045 N N . ALA A 1 133 ? 3.416 -5.362 -14.133 1.00 83.88 133 ALA A N 1
ATOM 1046 C CA . ALA A 1 133 ? 3.624 -4.376 -15.191 1.00 83.88 133 ALA A CA 1
ATOM 1047 C C . ALA A 1 133 ? 5.071 -4.390 -15.712 1.00 83.88 133 ALA A C 1
ATOM 1049 O O . ALA A 1 133 ? 5.289 -4.387 -16.925 1.00 83.88 133 ALA A O 1
ATOM 1050 N N . LYS A 1 134 ? 6.064 -4.478 -14.816 1.00 83.44 134 LYS A N 1
ATOM 1051 C CA . LYS A 1 134 ? 7.481 -4.609 -15.187 1.00 83.44 134 LYS A CA 1
ATOM 1052 C C . LYS A 1 134 ? 7.737 -5.891 -15.972 1.00 83.44 134 LYS A C 1
ATOM 1054 O O . LYS A 1 134 ? 8.443 -5.844 -16.971 1.00 83.44 134 LYS A O 1
ATOM 1059 N N . LYS A 1 135 ? 7.132 -7.016 -15.584 1.00 84.56 135 LYS A N 1
ATOM 1060 C CA . LYS A 1 135 ? 7.245 -8.282 -16.321 1.00 84.56 135 LYS A CA 1
ATOM 1061 C C . LYS A 1 135 ? 6.683 -8.157 -17.741 1.00 84.56 135 LYS A C 1
ATOM 1063 O O . LYS A 1 135 ? 7.362 -8.530 -18.691 1.00 84.56 135 LYS A O 1
ATOM 1068 N N . LEU A 1 136 ? 5.499 -7.561 -17.893 1.00 84.75 136 LEU A N 1
ATOM 1069 C CA . LEU A 1 136 ? 4.912 -7.278 -19.209 1.00 84.75 136 LEU A CA 1
ATOM 1070 C C . LEU A 1 136 ? 5.794 -6.336 -20.048 1.00 84.75 136 LEU A C 1
ATOM 1072 O O . LEU A 1 136 ? 5.901 -6.500 -21.263 1.00 84.75 136 LEU A O 1
ATOM 1076 N N . ALA A 1 137 ? 6.447 -5.356 -19.420 1.00 83.81 137 ALA A N 1
ATOM 1077 C CA . ALA A 1 137 ? 7.411 -4.491 -20.096 1.00 83.81 137 ALA A CA 1
ATOM 1078 C C . ALA A 1 137 ? 8.690 -5.252 -20.497 1.00 83.81 137 ALA A C 1
ATOM 1080 O O . ALA A 1 137 ? 9.181 -5.070 -21.610 1.00 83.81 137 ALA A O 1
ATOM 1081 N N . MET A 1 138 ? 9.192 -6.152 -19.643 1.00 85.50 138 MET A N 1
ATOM 1082 C CA . MET A 1 138 ? 10.342 -7.014 -19.938 1.00 85.50 138 MET A CA 1
ATOM 1083 C C . MET A 1 138 ? 10.088 -7.938 -21.133 1.00 85.50 138 MET A C 1
ATOM 1085 O O . MET A 1 138 ? 10.971 -8.079 -21.979 1.00 85.50 138 MET A O 1
ATOM 1089 N N . ASP A 1 139 ? 8.882 -8.494 -21.265 1.00 86.50 139 ASP A N 1
ATOM 1090 C CA . ASP A 1 139 ? 8.499 -9.308 -22.429 1.00 86.50 139 ASP A CA 1
ATOM 1091 C C . ASP A 1 139 ? 8.592 -8.506 -23.750 1.00 86.50 139 ASP A C 1
ATOM 1093 O O . ASP A 1 139 ? 8.838 -9.070 -24.819 1.00 86.50 139 ASP A O 1
ATOM 1097 N N . ASN A 1 140 ? 8.487 -7.173 -23.678 1.00 86.69 140 ASN A N 1
ATOM 1098 C CA . ASN A 1 140 ? 8.612 -6.259 -24.815 1.00 86.69 140 ASN A CA 1
ATOM 1099 C C . ASN A 1 140 ? 10.035 -5.718 -25.048 1.00 86.69 140 ASN A C 1
ATOM 1101 O O . ASN A 1 140 ? 10.276 -5.076 -26.075 1.00 86.69 140 ASN A O 1
ATOM 1105 N N . VAL A 1 141 ? 11.008 -6.006 -24.174 1.00 89.69 141 VAL A N 1
ATOM 1106 C CA . VAL A 1 141 ? 12.396 -5.516 -24.319 1.00 89.69 141 VAL A CA 1
ATOM 1107 C C . VAL A 1 141 ? 13.009 -5.946 -25.653 1.00 89.69 141 VAL A C 1
ATOM 1109 O O . VAL A 1 141 ? 13.742 -5.179 -26.273 1.00 89.69 141 VAL A O 1
ATOM 1112 N N . GLY A 1 142 ? 12.672 -7.138 -26.157 1.00 88.19 142 GLY A N 1
ATOM 1113 C CA . GLY A 1 142 ? 13.122 -7.590 -27.477 1.00 88.19 142 GLY A CA 1
ATOM 1114 C C . GLY A 1 142 ? 12.637 -6.695 -28.626 1.00 88.19 142 GLY A C 1
ATOM 1115 O O . GLY A 1 142 ? 13.382 -6.462 -29.577 1.00 88.19 142 GLY A O 1
ATOM 1116 N N . ALA A 1 143 ? 11.418 -6.156 -28.538 1.00 89.31 143 ALA A N 1
ATOM 1117 C CA . ALA A 1 143 ? 10.895 -5.201 -29.513 1.00 89.31 143 ALA A CA 1
ATOM 1118 C C . ALA A 1 143 ? 11.564 -3.825 -29.368 1.00 89.31 143 ALA A C 1
ATOM 1120 O O . ALA A 1 143 ? 11.929 -3.224 -30.376 1.00 89.31 143 ALA A O 1
ATOM 1121 N N . MET A 1 144 ? 11.806 -3.368 -28.134 1.00 89.56 144 MET A N 1
ATOM 1122 C CA . MET A 1 144 ? 12.532 -2.118 -27.869 1.00 89.56 144 MET A CA 1
ATOM 1123 C C . MET A 1 144 ? 13.965 -2.167 -28.413 1.00 89.56 144 MET A C 1
ATOM 1125 O O . MET A 1 144 ? 14.406 -1.230 -29.071 1.00 89.56 144 MET A O 1
ATOM 1129 N N . LYS A 1 145 ? 14.669 -3.293 -28.225 1.00 91.88 145 LYS A N 1
ATOM 1130 C CA . LYS A 1 145 ? 16.011 -3.508 -28.789 1.00 91.88 145 LYS A CA 1
ATOM 1131 C C . LYS A 1 145 ? 16.004 -3.408 -30.316 1.00 91.88 145 LYS A C 1
ATOM 1133 O O . LYS A 1 145 ? 16.867 -2.749 -30.874 1.00 91.88 145 LYS A O 1
ATOM 1138 N N . LYS A 1 146 ? 14.991 -3.970 -30.986 1.00 92.88 146 LYS A N 1
ATOM 1139 C CA . LYS A 1 146 ? 14.830 -3.844 -32.447 1.00 92.88 146 LYS A CA 1
ATOM 1140 C C . LYS A 1 146 ? 14.535 -2.413 -32.907 1.00 92.88 146 LYS A C 1
ATOM 1142 O O . LYS A 1 146 ? 14.889 -2.059 -34.025 1.00 92.88 146 LYS A O 1
ATOM 1147 N N . MET A 1 147 ? 13.888 -1.582 -32.085 1.00 90.75 147 MET A N 1
ATOM 1148 C CA . MET A 1 147 ? 13.650 -0.175 -32.437 1.00 90.75 147 MET A CA 1
ATOM 1149 C C . MET A 1 147 ? 14.955 0.618 -32.545 1.00 90.75 147 MET A C 1
ATOM 1151 O O . MET A 1 147 ? 15.030 1.518 -33.375 1.00 90.75 147 MET A O 1
ATOM 1155 N N . LEU A 1 148 ? 15.994 0.259 -31.783 1.00 92.25 148 LEU A N 1
ATOM 1156 C CA . LEU A 1 148 ? 17.302 0.925 -31.840 1.00 92.25 148 LEU A CA 1
ATOM 1157 C C . LEU A 1 148 ? 17.975 0.808 -33.219 1.00 92.25 148 LEU A C 1
ATOM 1159 O O . LEU A 1 148 ? 18.734 1.701 -33.610 1.00 92.25 148 LEU A O 1
ATOM 1163 N N . ASP A 1 149 ? 17.637 -0.225 -33.995 1.00 94.50 149 ASP A N 1
ATOM 1164 C CA . ASP A 1 149 ? 18.139 -0.424 -35.359 1.00 94.50 149 ASP A CA 1
ATOM 1165 C C . ASP A 1 149 ? 17.472 0.513 -36.385 1.00 94.50 149 ASP A C 1
ATOM 1167 O O . ASP A 1 149 ? 1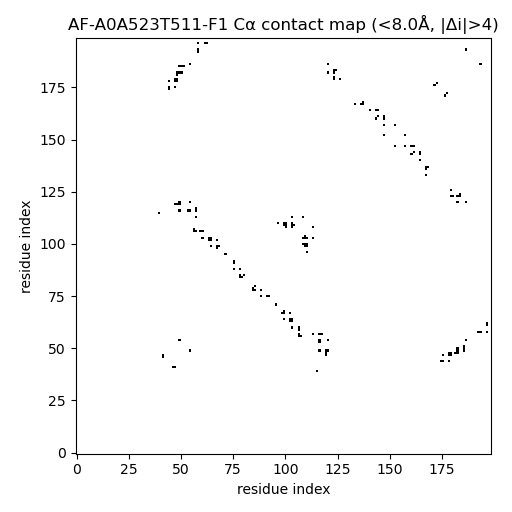7.950 0.643 -37.513 1.00 94.50 149 ASP A O 1
ATOM 1171 N N . ASN A 1 150 ? 16.384 1.204 -36.019 1.00 92.88 150 ASN A N 1
ATOM 1172 C CA . ASN A 1 150 ? 15.672 2.103 -36.923 1.00 92.88 150 ASN A CA 1
ATOM 1173 C C . ASN A 1 150 ? 16.530 3.347 -37.250 1.00 92.88 150 ASN A C 1
ATOM 1175 O O . ASN A 1 150 ? 16.893 4.100 -36.336 1.00 92.88 150 ASN A O 1
ATOM 1179 N N . PRO A 1 151 ? 16.853 3.614 -38.531 1.00 91.31 151 PRO A N 1
ATOM 1180 C CA . PRO A 1 151 ? 17.628 4.791 -38.923 1.00 91.31 151 PRO A CA 1
ATOM 1181 C C . PRO A 1 151 ? 16.845 6.108 -38.806 1.00 91.31 151 PRO A C 1
ATOM 1183 O O . PRO A 1 151 ? 17.461 7.168 -38.843 1.00 91.31 151 PRO A O 1
ATOM 1186 N N . ALA A 1 152 ? 15.515 6.062 -38.663 1.00 94.50 152 ALA A N 1
ATOM 1187 C CA . ALA A 1 152 ? 14.676 7.252 -38.513 1.00 94.50 152 ALA A CA 1
ATOM 1188 C C . ALA A 1 152 ? 14.708 7.866 -37.101 1.00 94.50 152 ALA A C 1
ATOM 1190 O O . ALA A 1 152 ? 14.243 8.989 -36.933 1.00 94.50 152 ALA A O 1
ATOM 1191 N N . LEU A 1 153 ? 15.232 7.147 -36.100 1.00 92.81 153 LEU A N 1
ATOM 1192 C CA . LEU A 1 153 ? 15.362 7.655 -34.733 1.00 92.81 153 LEU A CA 1
ATOM 1193 C C . LEU A 1 153 ? 16.632 8.493 -34.578 1.00 92.81 153 LEU A C 1
ATOM 1195 O O . LEU A 1 153 ? 17.721 8.082 -34.998 1.00 92.81 153 LEU A O 1
ATOM 1199 N N . SER A 1 154 ? 16.497 9.633 -33.910 1.00 95.44 154 SER A N 1
ATOM 1200 C CA . SER A 1 154 ? 17.614 10.474 -33.490 1.00 95.44 154 SER A CA 1
ATOM 1201 C C . SER A 1 154 ? 18.483 9.784 -32.432 1.00 95.44 154 SER A C 1
ATOM 1203 O O . SER A 1 154 ? 18.086 8.815 -31.781 1.00 95.44 154 SER A O 1
ATOM 1205 N N . ALA A 1 155 ? 19.699 10.298 -32.235 1.00 94.12 155 ALA A N 1
ATOM 1206 C CA . ALA A 1 155 ? 20.604 9.784 -31.209 1.00 94.12 155 ALA A CA 1
ATOM 1207 C C . ALA A 1 155 ? 20.038 9.945 -29.785 1.00 94.12 155 ALA A C 1
ATOM 1209 O O . ALA A 1 155 ? 20.301 9.106 -28.927 1.00 94.12 155 ALA A O 1
ATOM 1210 N N . GLU A 1 156 ? 19.258 11.002 -29.542 1.00 93.81 156 GLU A N 1
ATOM 1211 C CA . GLU A 1 156 ? 18.632 11.271 -28.245 1.00 93.81 156 GLU A CA 1
ATOM 1212 C C . GLU A 1 156 ? 17.516 10.261 -27.951 1.00 93.81 156 GLU A C 1
ATOM 1214 O O . GLU A 1 156 ? 17.549 9.605 -26.913 1.00 93.81 156 GLU A O 1
ATOM 1219 N N . GLU A 1 157 ? 16.628 10.005 -28.917 1.00 93.50 157 GLU A N 1
ATOM 1220 C CA . GLU A 1 157 ? 15.566 8.994 -28.786 1.00 93.50 157 GLU A CA 1
ATOM 1221 C C . GLU A 1 157 ? 16.132 7.581 -28.571 1.00 93.50 157 GLU A C 1
ATOM 1223 O O . GLU A 1 157 ? 15.631 6.817 -27.746 1.00 93.50 157 GLU A O 1
ATOM 1228 N N . LYS A 1 158 ? 17.213 7.219 -29.276 1.00 93.81 158 LYS A N 1
ATOM 1229 C CA . LYS A 1 158 ? 17.883 5.923 -29.065 1.00 93.81 158 LYS A CA 1
ATOM 1230 C C . LYS A 1 158 ? 18.457 5.805 -27.656 1.00 93.81 158 LYS A C 1
ATOM 1232 O O . LYS A 1 158 ? 18.329 4.751 -27.035 1.00 93.81 158 LYS A O 1
ATOM 1237 N N . LYS A 1 159 ? 19.041 6.885 -27.133 1.00 94.44 159 LYS A N 1
ATOM 1238 C CA . LYS A 1 159 ? 19.590 6.919 -25.776 1.00 94.44 159 LYS A CA 1
ATOM 1239 C C . LYS A 1 159 ? 18.497 6.748 -24.716 1.00 94.44 159 LYS A C 1
ATOM 1241 O O . LYS A 1 159 ? 18.690 5.971 -23.784 1.00 94.44 159 LYS A O 1
ATOM 1246 N N . GLU A 1 160 ? 17.344 7.394 -24.877 1.00 92.88 160 GLU A N 1
ATOM 1247 C CA . GLU A 1 160 ? 16.199 7.221 -23.967 1.00 92.88 160 GLU A CA 1
ATOM 1248 C C . GLU A 1 160 ? 15.678 5.773 -23.957 1.00 92.88 160 GLU A C 1
ATOM 1250 O O . GLU A 1 160 ? 15.376 5.215 -22.896 1.00 92.88 160 GLU A O 1
ATOM 1255 N N . ILE A 1 161 ? 15.614 5.131 -25.130 1.00 91.94 161 ILE A N 1
ATOM 1256 C CA . ILE A 1 161 ? 15.220 3.719 -25.251 1.00 91.94 161 ILE A CA 1
ATOM 1257 C C . ILE A 1 161 ? 16.251 2.809 -24.563 1.00 91.94 161 ILE A C 1
ATOM 1259 O O . ILE A 1 161 ? 15.867 1.899 -23.826 1.00 91.94 161 ILE A O 1
ATOM 1263 N N . GLU A 1 162 ? 17.549 3.051 -24.759 1.00 93.88 162 GLU A N 1
ATOM 1264 C CA . GLU A 1 162 ? 18.621 2.298 -24.093 1.00 93.88 162 GLU A CA 1
ATOM 1265 C C . GLU A 1 162 ? 18.588 2.445 -22.566 1.00 93.88 162 GLU A C 1
ATOM 1267 O O . GLU A 1 162 ? 18.751 1.454 -21.848 1.00 93.88 162 GLU A O 1
ATOM 1272 N N . GLU A 1 163 ? 18.371 3.659 -22.057 1.00 92.56 163 GLU A N 1
ATOM 1273 C CA . GLU A 1 163 ? 18.223 3.919 -20.621 1.00 92.56 163 GLU A CA 1
ATOM 1274 C C . GLU A 1 163 ? 16.989 3.203 -20.059 1.00 92.56 163 GLU A C 1
ATOM 1276 O O . GLU A 1 163 ? 17.086 2.526 -19.033 1.00 92.56 163 GLU A O 1
ATOM 1281 N N . SER A 1 164 ? 15.866 3.236 -20.781 1.00 88.19 164 SER A N 1
ATOM 1282 C CA . SER A 1 164 ? 14.641 2.522 -20.399 1.00 88.19 164 SER A CA 1
ATOM 1283 C C . SER A 1 164 ? 14.844 1.003 -20.335 1.00 88.19 164 SER A C 1
ATOM 1285 O O . SER A 1 164 ? 14.394 0.359 -19.386 1.00 88.19 164 S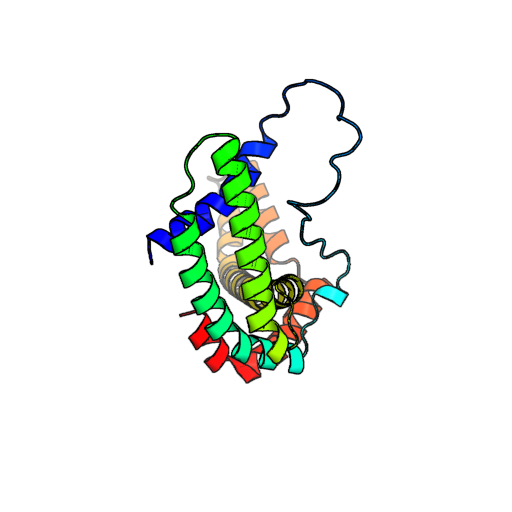ER A O 1
ATOM 1287 N N . ILE A 1 165 ? 15.557 0.416 -21.306 1.00 89.50 165 ILE A N 1
ATOM 1288 C CA . ILE A 1 165 ? 15.909 -1.015 -21.294 1.00 89.50 165 ILE A CA 1
ATOM 1289 C C . ILE A 1 165 ? 16.774 -1.341 -20.072 1.00 89.50 165 ILE A C 1
ATOM 1291 O O . ILE A 1 165 ? 16.495 -2.318 -19.377 1.00 89.50 165 ILE A O 1
ATOM 1295 N N . LYS A 1 166 ? 17.787 -0.515 -19.774 1.00 89.44 166 LYS A N 1
ATOM 1296 C CA . LYS A 1 166 ? 18.665 -0.722 -18.611 1.00 89.44 166 LYS A CA 1
ATOM 1297 C C . LYS A 1 166 ? 17.895 -0.677 -17.293 1.00 89.44 166 LYS A C 1
ATOM 1299 O O . LYS A 1 166 ? 18.150 -1.513 -16.432 1.00 89.44 166 LYS A O 1
ATOM 1304 N N . GLU A 1 167 ? 16.963 0.258 -17.126 1.00 85.25 167 GLU A N 1
ATOM 1305 C CA . GLU A 1 167 ? 16.132 0.331 -15.915 1.00 85.25 167 GLU A CA 1
ATOM 1306 C C . GLU A 1 167 ? 15.180 -0.870 -15.784 1.00 85.25 167 GLU A C 1
ATOM 1308 O O . GLU A 1 167 ? 14.991 -1.389 -14.683 1.00 85.25 167 GLU A O 1
ATOM 1313 N N . LEU A 1 168 ? 14.623 -1.373 -16.892 1.00 84.94 168 LEU A N 1
ATOM 1314 C CA . LEU A 1 168 ? 13.799 -2.589 -16.877 1.00 84.94 168 LEU A CA 1
ATOM 1315 C C . LEU A 1 168 ? 14.610 -3.841 -16.516 1.00 84.94 168 LEU A C 1
ATOM 1317 O O . LEU A 1 168 ? 14.115 -4.703 -15.788 1.00 84.94 168 LEU A O 1
ATOM 1321 N N . GLU A 1 169 ? 15.846 -3.935 -17.011 1.00 83.06 169 GLU A N 1
ATOM 1322 C CA . GLU A 1 169 ? 16.759 -5.055 -16.753 1.00 83.06 169 GLU A CA 1
ATOM 1323 C C . GLU A 1 169 ? 17.415 -4.991 -15.361 1.00 83.06 169 GLU A C 1
ATOM 1325 O O . GLU A 1 169 ? 17.888 -6.017 -14.862 1.00 83.06 169 GLU A O 1
ATOM 1330 N N . LYS A 1 170 ? 17.411 -3.830 -14.688 1.00 81.69 170 LYS A N 1
ATOM 1331 C CA . LYS A 1 170 ? 17.824 -3.737 -13.282 1.00 81.69 170 LYS A CA 1
ATOM 1332 C C . LYS A 1 170 ? 16.875 -4.561 -12.413 1.00 81.69 170 LYS A C 1
ATOM 1334 O O . LYS A 1 170 ? 15.677 -4.290 -12.314 1.00 81.69 170 LYS A O 1
ATOM 1339 N N . GLY A 1 171 ? 17.417 -5.585 -11.762 1.00 66.56 171 GLY A N 1
ATOM 1340 C CA . GLY A 1 171 ? 16.678 -6.372 -10.781 1.00 66.56 171 GLY A CA 1
ATOM 1341 C C . GLY A 1 171 ? 16.320 -5.547 -9.542 1.00 66.56 171 GLY A C 1
ATOM 1342 O O . GLY A 1 171 ? 17.114 -4.728 -9.087 1.00 66.56 171 GLY A O 1
ATOM 1343 N N . ASP A 1 172 ? 15.145 -5.807 -8.968 1.00 68.81 172 ASP A N 1
ATOM 1344 C CA . ASP A 1 172 ? 14.752 -5.262 -7.664 1.00 68.81 172 ASP A CA 1
ATOM 1345 C C . ASP A 1 172 ? 15.234 -6.200 -6.547 1.00 68.81 172 ASP A C 1
ATOM 1347 O O . ASP A 1 172 ? 14.485 -7.054 -6.053 1.00 68.81 172 ASP A O 1
ATOM 1351 N N . ASP A 1 173 ? 16.511 -6.064 -6.179 1.00 71.31 173 ASP A N 1
ATOM 1352 C CA . ASP A 1 173 ? 17.100 -6.686 -4.980 1.00 71.31 173 ASP A CA 1
ATOM 1353 C C . ASP A 1 173 ? 17.323 -5.648 -3.871 1.00 71.31 173 ASP A C 1
ATOM 1355 O O . ASP A 1 173 ? 18.393 -5.532 -3.276 1.00 71.31 173 ASP A O 1
ATOM 1359 N N . THR A 1 174 ? 16.296 -4.838 -3.621 1.00 83.00 174 THR A N 1
ATOM 1360 C CA . THR A 1 174 ? 16.258 -3.938 -2.467 1.00 83.00 174 THR A CA 1
ATOM 1361 C C . THR A 1 174 ? 15.675 -4.664 -1.256 1.00 83.00 174 THR A C 1
ATOM 1363 O O . THR A 1 174 ? 14.892 -5.608 -1.389 1.00 83.00 174 THR A O 1
ATOM 1366 N N . GLU A 1 175 ? 16.024 -4.218 -0.049 1.00 84.19 175 GLU A N 1
ATOM 1367 C CA . GLU A 1 175 ? 15.435 -4.772 1.178 1.00 84.19 175 GLU A CA 1
ATOM 1368 C C . GLU A 1 175 ? 13.910 -4.579 1.206 1.00 84.19 175 GLU A C 1
ATOM 1370 O O . GLU A 1 175 ? 13.160 -5.497 1.535 1.00 84.19 175 GLU A O 1
ATOM 1375 N N . GLU A 1 176 ? 13.436 -3.430 0.726 1.00 83.88 176 GLU A N 1
ATOM 1376 C CA . GLU A 1 176 ? 12.013 -3.142 0.554 1.00 83.88 176 GLU A CA 1
ATOM 1377 C C . GLU A 1 176 ? 11.320 -4.165 -0.371 1.00 83.88 176 GLU A C 1
ATOM 1379 O O . GLU A 1 176 ? 10.271 -4.716 -0.024 1.00 83.88 176 GLU A O 1
ATOM 1384 N N . ALA A 1 177 ? 11.935 -4.511 -1.509 1.00 84.56 177 ALA A N 1
ATOM 1385 C CA . ALA A 1 177 ? 11.420 -5.539 -2.416 1.00 84.56 177 ALA A CA 1
ATOM 1386 C C . ALA A 1 177 ? 11.311 -6.914 -1.737 1.00 84.56 177 ALA A C 1
ATOM 1388 O O . ALA A 1 177 ? 10.350 -7.660 -1.964 1.00 84.56 177 ALA A O 1
ATOM 1389 N N . ARG A 1 178 ? 12.277 -7.270 -0.881 1.00 88.44 178 ARG A N 1
ATOM 1390 C CA . ARG A 1 178 ? 12.236 -8.521 -0.103 1.00 88.44 178 ARG A CA 1
ATOM 1391 C C . ARG A 1 178 ? 11.106 -8.502 0.923 1.00 88.44 178 ARG A C 1
ATOM 1393 O O . ARG A 1 178 ? 10.419 -9.517 1.074 1.00 88.44 178 ARG A O 1
ATOM 1400 N N . ILE A 1 179 ? 10.868 -7.364 1.571 1.00 90.81 179 ILE A N 1
ATOM 1401 C CA . ILE A 1 179 ? 9.767 -7.192 2.524 1.00 90.81 179 ILE A CA 1
ATOM 1402 C C . ILE A 1 179 ? 8.416 -7.318 1.826 1.00 90.81 179 ILE A C 1
ATOM 1404 O O . ILE A 1 179 ? 7.588 -8.103 2.287 1.00 90.81 179 ILE A O 1
ATOM 1408 N N . TYR A 1 180 ? 8.197 -6.660 0.684 1.00 90.81 180 TYR A N 1
ATOM 1409 C CA . TYR A 1 180 ? 6.942 -6.826 -0.058 1.00 90.81 180 TYR A CA 1
ATOM 1410 C C . TYR A 1 180 ? 6.730 -8.269 -0.520 1.00 90.81 180 TYR A C 1
ATOM 1412 O O . TYR A 1 180 ? 5.631 -8.803 -0.370 1.00 90.81 180 TYR A O 1
ATOM 1420 N N . LYS A 1 181 ? 7.780 -8.960 -0.987 1.00 88.94 181 LYS A N 1
ATOM 1421 C CA . LYS A 1 181 ? 7.698 -10.395 -1.320 1.00 88.94 181 LYS A CA 1
ATOM 1422 C C . LYS A 1 181 ? 7.331 -11.248 -0.098 1.00 88.94 181 LYS A C 1
ATOM 1424 O O . LYS A 1 181 ? 6.533 -12.178 -0.216 1.00 88.94 181 LYS A O 1
ATOM 1429 N N . LYS A 1 182 ? 7.880 -10.946 1.085 1.00 91.50 182 LYS A N 1
ATOM 1430 C CA . LYS A 1 182 ? 7.534 -11.628 2.346 1.00 91.50 182 LYS A CA 1
ATOM 1431 C C . LYS A 1 182 ? 6.087 -11.348 2.757 1.00 91.50 182 LYS A C 1
ATOM 1433 O O . LYS A 1 182 ? 5.364 -12.285 3.092 1.00 91.50 182 LYS A O 1
ATOM 1438 N N . ASN A 1 183 ? 5.665 -10.089 2.694 1.00 94.81 183 ASN A N 1
ATOM 1439 C CA . ASN A 1 183 ? 4.302 -9.659 2.982 1.00 94.81 183 ASN A CA 1
ATOM 1440 C C . ASN A 1 183 ? 3.299 -10.326 2.042 1.00 94.81 183 ASN A C 1
ATOM 1442 O O . ASN A 1 183 ? 2.264 -10.801 2.500 1.00 94.81 183 ASN A O 1
ATOM 1446 N N . MET A 1 184 ? 3.626 -10.452 0.755 1.00 92.50 184 MET A N 1
ATOM 1447 C CA . MET A 1 184 ? 2.748 -11.088 -0.224 1.00 92.50 184 MET A CA 1
ATOM 1448 C C . MET A 1 184 ? 2.423 -12.535 0.155 1.00 92.50 184 MET A C 1
ATOM 1450 O O . MET A 1 184 ? 1.260 -12.922 0.144 1.00 92.50 184 MET A O 1
ATOM 1454 N N . ARG A 1 185 ? 3.411 -13.310 0.622 1.00 93.50 185 ARG A N 1
ATOM 1455 C CA . ARG A 1 185 ? 3.179 -14.685 1.111 1.00 93.50 185 ARG A CA 1
ATOM 1456 C C . ARG A 1 185 ? 2.196 -14.749 2.282 1.00 93.50 185 ARG A C 1
ATOM 1458 O O . ARG A 1 185 ? 1.574 -15.784 2.510 1.00 93.50 185 ARG A O 1
ATOM 1465 N N . ILE A 1 186 ? 2.093 -13.677 3.066 1.00 95.31 186 ILE A N 1
ATOM 1466 C CA . ILE A 1 186 ? 1.096 -13.559 4.131 1.00 95.31 186 ILE A CA 1
ATOM 1467 C C . ILE A 1 186 ? -0.263 -13.203 3.526 1.00 95.31 186 ILE A C 1
ATOM 1469 O O . ILE A 1 186 ? -1.248 -13.858 3.856 1.00 95.31 186 ILE A O 1
ATOM 1473 N N . LEU A 1 187 ? -0.317 -12.200 2.645 1.00 94.81 187 LEU A N 1
ATOM 1474 C CA . LEU A 1 187 ? -1.562 -11.727 2.031 1.00 94.81 187 LEU A CA 1
ATOM 1475 C C . LEU A 1 187 ? -2.236 -12.792 1.160 1.00 94.81 187 LEU A C 1
ATOM 1477 O O . LEU A 1 187 ? -3.456 -12.907 1.197 1.00 94.81 187 LEU A O 1
ATOM 1481 N N . GLU A 1 188 ? -1.468 -13.625 0.456 1.00 93.62 188 GLU A N 1
ATOM 1482 C CA . GLU A 1 188 ? -1.990 -14.735 -0.354 1.00 93.62 188 GLU A CA 1
ATOM 1483 C C . GLU A 1 188 ? -2.857 -15.705 0.457 1.00 93.62 188 GLU A C 1
ATOM 1485 O O . GLU A 1 188 ? -3.853 -16.216 -0.054 1.00 93.62 188 GLU A O 1
ATOM 1490 N N . LYS A 1 189 ? -2.542 -15.908 1.744 1.00 95.81 189 LYS A N 1
ATOM 1491 C CA . LYS A 1 189 ? -3.332 -16.771 2.639 1.00 95.81 189 LYS A CA 1
ATOM 1492 C C . LYS A 1 189 ? -4.730 -16.219 2.931 1.00 95.81 189 LYS A C 1
ATOM 1494 O O . LYS A 1 18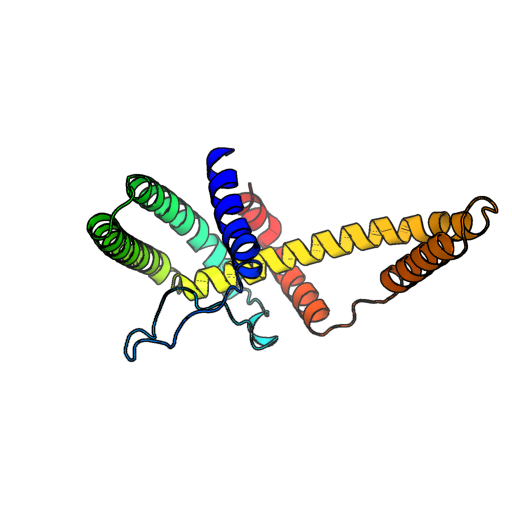9 ? -5.592 -16.988 3.339 1.00 95.81 189 LYS A O 1
ATOM 1499 N N . TYR A 1 190 ? -4.931 -14.915 2.743 1.00 95.94 190 TYR A N 1
ATOM 1500 C CA . TYR A 1 190 ? -6.183 -14.193 3.002 1.00 95.94 190 TYR A CA 1
ATOM 1501 C C . TYR A 1 190 ? -6.684 -13.466 1.750 1.00 95.94 190 TYR A C 1
ATOM 1503 O O . TYR A 1 190 ? -7.400 -12.468 1.846 1.00 95.94 190 TYR A O 1
ATOM 1511 N N . LYS A 1 191 ? -6.246 -13.914 0.565 1.00 91.38 191 LYS A N 1
ATOM 1512 C CA . LYS A 1 191 ? -6.470 -13.211 -0.700 1.00 91.38 191 LYS A CA 1
ATOM 1513 C C . LYS A 1 191 ? -7.950 -12.918 -0.924 1.00 91.38 191 LYS A C 1
ATOM 1515 O O . LYS A 1 191 ? -8.290 -11.790 -1.249 1.00 91.38 191 LYS A O 1
ATOM 1520 N N . LYS A 1 192 ? -8.816 -13.905 -0.687 1.00 92.94 192 LYS A N 1
ATOM 1521 C CA . LYS A 1 192 ? -10.258 -13.776 -0.911 1.00 92.94 192 LYS A CA 1
ATOM 1522 C C . LYS A 1 192 ? -10.879 -12.707 -0.010 1.00 92.94 192 LYS A C 1
ATOM 1524 O O . LYS A 1 192 ? -11.584 -11.831 -0.491 1.00 92.94 192 LYS A O 1
ATOM 1529 N N . GLU A 1 193 ? -10.582 -12.742 1.285 1.00 94.81 193 GLU A N 1
ATOM 1530 C CA . GLU A 1 193 ? -11.116 -11.770 2.241 1.00 94.81 193 GLU A CA 1
ATOM 1531 C C . GLU A 1 193 ? -10.597 -10.350 1.979 1.00 94.81 193 GLU A C 1
ATOM 1533 O O . GLU A 1 193 ? -11.303 -9.372 2.221 1.00 94.81 193 GLU A O 1
ATOM 1538 N N . LEU A 1 194 ? -9.361 -10.227 1.489 1.00 92.56 194 LEU A N 1
ATOM 1539 C CA . LEU A 1 194 ? -8.779 -8.946 1.096 1.00 92.56 194 LEU A CA 1
ATOM 1540 C C . LEU A 1 194 ? -9.356 -8.436 -0.233 1.00 92.56 194 LEU A C 1
ATOM 1542 O O . LEU A 1 194 ? -9.586 -7.238 -0.359 1.00 92.56 194 LEU A O 1
ATOM 1546 N N . GLU A 1 195 ? -9.636 -9.312 -1.199 1.00 88.44 195 GLU A N 1
ATOM 1547 C CA . GLU A 1 195 ? -10.344 -8.962 -2.439 1.00 88.44 195 GLU A CA 1
ATOM 1548 C C . GLU A 1 195 ? -11.760 -8.454 -2.149 1.00 88.44 195 GLU A C 1
ATOM 1550 O O . GLU A 1 195 ? -12.158 -7.426 -2.692 1.00 88.44 195 GLU A O 1
ATOM 1555 N N . ASP A 1 196 ? -12.487 -9.093 -1.230 1.00 89.88 196 ASP A N 1
ATOM 1556 C CA . ASP A 1 196 ? -13.811 -8.633 -0.786 1.00 89.88 196 ASP A CA 1
ATOM 1557 C C . ASP A 1 196 ? -13.759 -7.237 -0.131 1.00 89.88 196 ASP A C 1
ATOM 1559 O O . ASP A 1 196 ? -14.725 -6.480 -0.191 1.00 89.88 196 ASP A O 1
ATOM 1563 N N . ILE A 1 197 ? -12.630 -6.876 0.488 1.00 89.06 197 ILE A N 1
ATOM 1564 C CA . ILE A 1 197 ? -12.387 -5.546 1.067 1.00 89.06 197 ILE A CA 1
ATOM 1565 C C . ILE A 1 197 ? -12.089 -4.490 -0.009 1.00 89.06 197 ILE A C 1
ATOM 1567 O O . ILE A 1 197 ? -12.408 -3.312 0.1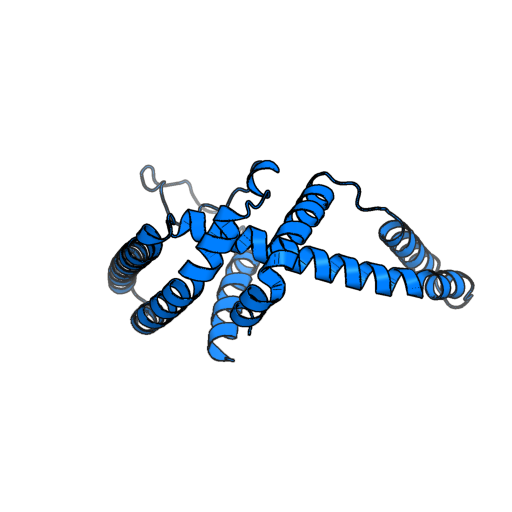85 1.00 89.06 197 ILE A O 1
ATOM 1571 N N . MET A 1 198 ? -11.451 -4.891 -1.111 1.00 77.50 198 MET A N 1
ATOM 1572 C CA . MET A 1 198 ? -11.045 -4.000 -2.204 1.00 77.50 198 MET A CA 1
ATOM 1573 C C . MET A 1 198 ? -12.171 -3.705 -3.207 1.00 77.50 198 MET A C 1
ATOM 1575 O O . MET A 1 198 ? -12.075 -2.711 -3.930 1.00 77.50 198 MET A O 1
ATOM 1579 N N . ASN A 1 199 ? -13.216 -4.538 -3.234 1.00 73.44 199 ASN A N 1
ATOM 1580 C CA . ASN A 1 199 ? -14.402 -4.390 -4.087 1.00 73.44 199 ASN A CA 1
ATOM 1581 C C . ASN A 1 199 ? -15.526 -3.571 -3.418 1.00 73.44 199 ASN A C 1
ATOM 1583 O O . ASN A 1 199 ? -16.288 -2.916 -4.167 1.00 73.44 199 ASN A O 1
#

pLDDT: mean 76.13, std 21.02, range [30.55, 97.44]

Solvent-accessible surface area (backbone atoms only — not comparable to full-atom values): 11911 Å² total; per-residue (Å²): 110,77,68,61,54,50,53,55,49,51,66,62,45,54,63,65,61,59,71,76,64,86,71,90,82,84,82,82,77,91,86,80,87,76,88,88,76,79,69,87,74,74,87,46,76,75,75,57,58,69,50,70,68,56,52,57,31,45,66,67,37,45,62,60,49,52,57,50,48,54,63,48,47,65,72,53,72,79,62,58,93,52,74,71,41,50,53,52,44,52,55,49,51,54,51,45,50,52,50,49,28,60,71,29,42,88,53,77,28,44,61,67,58,44,51,52,52,48,49,40,55,53,47,34,54,51,51,50,54,48,51,53,51,48,50,60,50,54,74,42,43,68,57,56,58,55,52,64,71,43,84,88,58,51,75,66,59,42,48,52,52,53,52,51,50,52,60,66,68,51,76,81,85,46,73,67,51,53,41,38,56,55,34,43,67,53,48,63,78,43,42,68,68,51,49,65,70,75,107

Mean predicted aligned error: 13.98 Å

Foldseek 3Di:
DVVVVVVVVVVVCVVVVVVPPPDDDDDDDPDPPDDDDPDPPPVDLVLLADDLLLVVLLLVLLVVLVVLCVVLVVVLVPQDDDPVSVVVSVVSVVVSQVVSQVSSVVSVDRPVVSVSSVCSLVVLVVVVVVVVVLVVVLVCLVVLVVVLVDPPDDPVRSVVSVVVSVVSPDDPPDPSNVSSVNVVVSCVVVVPSVVVSVD

Sequence (199 aa):
MRKVALILVILFLIPLVLVNCRGKGDSPIPGVEKKIGEKLDFDDTDDLVLTEKEVKAFIKAFPVFKETIEKEGEKLEDIGKGLFKTMKGGRKALKSMKKINKVLKPYGFTMETFMKSYAKIFGTFGYMMGMEAKKLAMDNVGAMKKMLDNPALSAEEKKEIEESIKELEKGDDTEEARIYKKNMRILEKYKKELEDIMN